Protein AF-A0A968HM38-F1 (afdb_monomer)

Structure (mmCIF, N/CA/C/O backbone):
data_AF-A0A968HM38-F1
#
_entry.id   AF-A0A968HM38-F1
#
loop_
_atom_site.group_PDB
_atom_site.id
_atom_site.type_symbol
_atom_site.label_atom_id
_atom_site.label_alt_id
_atom_site.label_comp_id
_atom_site.label_asym_id
_atom_site.label_entity_id
_atom_site.label_seq_id
_atom_site.pdbx_PDB_ins_code
_atom_site.Cartn_x
_atom_site.Cartn_y
_atom_site.Cartn_z
_atom_site.occupancy
_atom_site.B_iso_or_equiv
_atom_site.auth_seq_id
_atom_site.auth_comp_id
_atom_site.auth_asym_id
_atom_site.auth_atom_id
_atom_site.pdbx_PDB_model_num
ATOM 1 N N . MET A 1 1 ? 13.708 11.866 -18.820 1.00 75.69 1 MET A N 1
ATOM 2 C CA . MET A 1 1 ? 13.763 10.386 -18.813 1.00 75.69 1 MET A CA 1
ATOM 3 C C . MET A 1 1 ? 12.384 9.759 -18.642 1.00 75.69 1 MET A C 1
ATOM 5 O O . MET A 1 1 ? 12.005 9.011 -19.524 1.00 75.69 1 MET A O 1
ATOM 9 N N . CYS A 1 2 ? 11.609 10.105 -17.608 1.00 79.81 2 CYS A N 1
ATOM 10 C CA . CYS A 1 2 ? 10.264 9.548 -17.381 1.00 79.81 2 CYS A CA 1
ATOM 11 C C . CYS A 1 2 ? 9.323 9.668 -18.595 1.00 79.81 2 CYS A C 1
ATOM 13 O O . CYS A 1 2 ? 8.889 8.650 -19.118 1.00 79.81 2 CYS A O 1
ATOM 15 N N . ASN A 1 3 ? 9.112 10.881 -19.127 1.00 83.81 3 ASN A N 1
ATOM 16 C CA . ASN A 1 3 ? 8.257 11.077 -20.309 1.00 83.81 3 ASN A CA 1
ATOM 17 C C . ASN A 1 3 ? 8.709 10.226 -21.503 1.00 83.81 3 ASN A C 1
ATOM 19 O O . ASN A 1 3 ? 7.888 9.622 -22.173 1.00 83.81 3 ASN A O 1
ATOM 23 N N . PHE A 1 4 ? 10.021 10.125 -21.734 1.00 87.19 4 PHE A N 1
ATOM 24 C CA . PHE A 1 4 ? 10.566 9.281 -22.796 1.00 87.19 4 PHE A CA 1
ATOM 25 C C . PHE A 1 4 ? 10.251 7.792 -22.580 1.00 87.19 4 PHE A C 1
ATOM 27 O O . PHE A 1 4 ? 9.886 7.122 -23.535 1.00 87.19 4 PHE A O 1
ATOM 34 N N . ALA A 1 5 ? 10.350 7.283 -21.346 1.00 85.75 5 ALA A N 1
ATOM 35 C CA . ALA A 1 5 ? 9.995 5.897 -21.029 1.00 85.75 5 ALA A CA 1
ATOM 36 C C . ALA A 1 5 ? 8.504 5.615 -21.267 1.00 85.75 5 ALA A C 1
ATOM 38 O O . ALA A 1 5 ? 8.158 4.571 -21.809 1.00 85.75 5 ALA A O 1
ATOM 39 N N . ILE A 1 6 ? 7.641 6.565 -20.895 1.00 86.56 6 ILE A N 1
ATOM 40 C CA . ILE A 1 6 ? 6.192 6.477 -21.116 1.00 86.56 6 ILE A CA 1
ATOM 41 C C . ILE A 1 6 ? 5.894 6.442 -22.621 1.00 86.56 6 ILE A C 1
ATOM 43 O O . ILE A 1 6 ? 5.266 5.499 -23.086 1.00 86.56 6 ILE A O 1
ATOM 47 N N . TYR A 1 7 ? 6.443 7.385 -23.397 1.00 85.31 7 TYR A N 1
ATOM 48 C CA . TYR A 1 7 ? 6.266 7.419 -24.856 1.00 85.31 7 TYR A CA 1
ATOM 49 C C . TYR A 1 7 ? 6.863 6.204 -25.572 1.00 85.31 7 TYR A C 1
ATOM 51 O O . TYR A 1 7 ? 6.370 5.766 -26.612 1.00 85.31 7 TYR A O 1
ATOM 59 N N . TYR A 1 8 ? 7.951 5.649 -25.041 1.00 87.38 8 TYR A N 1
ATOM 60 C CA . TYR A 1 8 ? 8.487 4.397 -25.549 1.00 87.38 8 TYR A CA 1
ATOM 61 C C . TYR A 1 8 ? 7.482 3.255 -25.361 1.00 87.38 8 TYR A C 1
ATOM 63 O O . TYR A 1 8 ? 7.257 2.507 -26.310 1.00 87.38 8 TYR A O 1
ATOM 71 N N . GLY A 1 9 ? 6.828 3.165 -24.198 1.00 85.25 9 GLY A N 1
ATOM 72 C CA . GLY A 1 9 ? 5.772 2.185 -23.926 1.00 85.25 9 GLY A CA 1
ATOM 73 C C . GLY A 1 9 ? 4.659 2.188 -24.980 1.00 85.25 9 GLY A C 1
ATOM 74 O O . GLY A 1 9 ? 4.300 1.121 -25.475 1.00 85.25 9 GLY A O 1
ATOM 75 N N . ASP A 1 10 ? 4.214 3.373 -25.417 1.00 81.81 10 ASP A N 1
ATOM 76 C CA . ASP A 1 10 ? 3.184 3.538 -26.460 1.00 81.81 10 ASP A CA 1
ATOM 77 C C . ASP A 1 10 ? 3.571 2.903 -27.810 1.00 81.81 10 ASP A C 1
ATOM 79 O O . ASP A 1 10 ? 2.719 2.458 -28.578 1.00 81.81 10 ASP A O 1
ATOM 83 N N . THR A 1 11 ? 4.868 2.878 -28.130 1.00 87.69 11 THR A N 1
ATOM 84 C CA . THR A 1 11 ? 5.379 2.436 -29.441 1.00 87.69 11 THR A CA 1
ATOM 85 C C . THR A 1 11 ? 6.069 1.073 -29.395 1.00 87.69 11 THR A C 1
ATOM 87 O O . THR A 1 11 ? 6.305 0.466 -30.442 1.00 87.69 11 THR A O 1
ATOM 90 N N . LYS A 1 12 ? 6.351 0.559 -28.192 1.00 89.25 12 LYS A N 1
ATOM 91 C CA . LYS A 1 12 ? 7.125 -0.661 -27.928 1.00 89.25 12 LYS A CA 1
ATOM 92 C C . LYS A 1 12 ? 6.595 -1.883 -28.672 1.00 89.25 12 LYS A C 1
ATOM 94 O O . LYS A 1 12 ? 7.383 -2.605 -29.276 1.00 89.25 12 LYS A O 1
ATOM 99 N N . ALA A 1 13 ? 5.279 -2.094 -28.677 1.00 84.88 13 ALA A N 1
ATOM 100 C CA . ALA A 1 13 ? 4.655 -3.247 -29.332 1.00 84.88 13 ALA A CA 1
ATOM 101 C C . ALA A 1 13 ? 4.857 -3.272 -30.862 1.00 84.88 13 ALA A C 1
ATOM 103 O O . ALA A 1 13 ? 4.781 -4.334 -31.475 1.00 84.88 13 ALA A O 1
ATOM 104 N N . GLY A 1 14 ? 5.124 -2.114 -31.479 1.00 85.50 14 GLY A N 1
ATOM 105 C CA . GLY A 1 14 ? 5.389 -1.981 -32.914 1.00 85.50 14 GLY A CA 1
ATOM 106 C C . GLY A 1 14 ? 6.870 -2.051 -33.297 1.00 85.50 14 GLY A C 1
ATOM 107 O O . GLY A 1 14 ? 7.193 -1.920 -34.478 1.00 85.50 14 GLY A O 1
ATOM 108 N N . MET A 1 15 ? 7.780 -2.221 -32.333 1.00 89.25 15 MET A N 1
ATOM 109 C CA . MET A 1 15 ? 9.218 -2.239 -32.600 1.00 89.25 15 MET A CA 1
ATOM 110 C C . MET A 1 15 ? 9.653 -3.533 -33.296 1.00 89.25 15 MET A C 1
ATOM 112 O O . MET A 1 15 ? 9.131 -4.621 -33.056 1.00 89.25 15 MET A O 1
ATOM 116 N N . VAL A 1 16 ? 10.661 -3.423 -34.165 1.00 90.88 16 VAL A N 1
ATOM 117 C CA . VAL A 1 16 ? 11.288 -4.594 -34.794 1.00 90.88 16 VAL A CA 1
ATOM 118 C C . VAL A 1 16 ? 11.981 -5.459 -33.741 1.00 90.88 16 VAL A C 1
ATOM 120 O O . VAL A 1 16 ? 12.597 -4.936 -32.820 1.00 90.88 16 VAL A O 1
ATOM 123 N N . GLN A 1 17 ? 11.968 -6.784 -33.901 1.00 84.38 17 GLN A N 1
ATOM 124 C CA . GLN A 1 17 ? 12.528 -7.714 -32.903 1.00 84.38 17 GLN A CA 1
ATOM 125 C C . GLN A 1 17 ? 13.995 -7.425 -32.535 1.00 84.38 17 GLN A C 1
ATOM 127 O O . GLN A 1 17 ? 14.395 -7.557 -31.379 1.00 84.38 17 GLN A O 1
ATOM 132 N N . SER A 1 18 ? 14.799 -6.948 -33.492 1.00 89.50 18 SER A N 1
ATOM 133 C CA . SER A 1 18 ? 16.194 -6.563 -33.250 1.00 89.50 18 SER A CA 1
ATOM 134 C C . SER A 1 18 ? 16.346 -5.396 -32.268 1.00 89.50 18 SER A C 1
ATOM 136 O O . SER A 1 18 ? 17.393 -5.281 -31.641 1.00 89.50 18 SER A O 1
ATOM 138 N N . TRP A 1 19 ? 15.321 -4.553 -32.097 1.00 90.88 19 TRP A N 1
ATOM 139 C CA . TRP A 1 19 ? 15.314 -3.456 -31.125 1.00 90.88 19 TRP A CA 1
ATOM 140 C C . TRP A 1 19 ? 15.446 -3.950 -29.683 1.00 90.88 19 TRP A C 1
ATOM 142 O O . TRP A 1 19 ? 16.079 -3.296 -28.857 1.00 90.88 19 TRP A O 1
ATOM 152 N N . HIS A 1 20 ? 14.879 -5.116 -29.368 1.00 89.12 20 HIS A N 1
ATOM 153 C CA . HIS A 1 20 ? 14.927 -5.679 -28.018 1.00 89.12 20 HIS A CA 1
ATOM 154 C C . HIS A 1 20 ? 16.277 -6.334 -27.693 1.00 89.12 20 HIS A C 1
ATOM 156 O O . HIS A 1 20 ? 16.531 -6.699 -26.546 1.00 89.12 20 HIS A O 1
ATOM 162 N N . SER A 1 21 ? 17.175 -6.448 -28.677 1.00 87.75 21 SER A N 1
ATOM 163 C CA . SER A 1 21 ? 18.550 -6.880 -28.443 1.00 87.75 21 SER A CA 1
ATOM 164 C C . SER A 1 21 ? 19.382 -5.741 -27.866 1.00 87.75 21 SER A C 1
ATOM 166 O O . SER A 1 21 ? 19.490 -4.677 -28.466 1.00 87.75 21 SER A O 1
ATOM 168 N N . ILE A 1 22 ? 20.036 -5.988 -26.730 1.00 88.00 22 ILE A N 1
ATOM 169 C CA . ILE A 1 22 ? 20.999 -5.045 -26.152 1.00 88.00 22 ILE A CA 1
ATOM 170 C C . ILE A 1 22 ? 22.268 -5.055 -27.021 1.00 88.00 22 ILE A C 1
ATOM 172 O O . ILE A 1 22 ? 22.905 -6.106 -27.127 1.00 88.00 22 ILE A O 1
ATOM 176 N N . PRO A 1 23 ? 22.659 -3.924 -27.641 1.00 85.44 23 PRO A N 1
ATOM 177 C CA . PRO A 1 23 ? 23.881 -3.865 -28.437 1.00 85.44 23 PRO A CA 1
ATOM 178 C C . PRO A 1 23 ? 25.130 -4.101 -27.582 1.00 85.44 23 PRO A C 1
ATOM 180 O O . PRO A 1 23 ? 25.182 -3.659 -26.434 1.00 85.44 23 PRO A O 1
ATOM 183 N N . GLU A 1 24 ? 26.171 -4.705 -28.160 1.00 85.44 24 GLU A N 1
ATOM 184 C CA . GLU A 1 24 ? 27.411 -5.045 -27.439 1.00 85.44 24 GLU A CA 1
ATOM 185 C C . GLU A 1 24 ? 28.068 -3.823 -26.775 1.00 85.44 24 GLU A C 1
ATOM 187 O O . GLU A 1 24 ? 28.488 -3.877 -25.622 1.00 85.44 24 GLU A O 1
ATOM 192 N N . TRP A 1 25 ? 28.065 -2.668 -27.446 1.00 86.69 25 TRP A N 1
ATOM 193 C CA . TRP A 1 25 ? 28.587 -1.427 -26.863 1.00 86.69 25 TRP A CA 1
ATOM 194 C C . TRP A 1 25 ? 27.789 -0.965 -25.631 1.00 86.69 25 TRP A C 1
ATOM 196 O O . TRP A 1 25 ? 28.353 -0.387 -24.707 1.00 86.69 25 TRP A O 1
ATOM 206 N N . ASN A 1 26 ? 26.479 -1.231 -25.585 1.00 88.06 26 ASN A N 1
ATOM 207 C CA . ASN A 1 26 ? 25.636 -0.880 -24.443 1.00 88.06 26 ASN A CA 1
ATOM 208 C C . ASN A 1 26 ? 25.763 -1.922 -23.320 1.00 88.06 26 ASN A C 1
ATOM 210 O O . ASN A 1 26 ? 25.629 -1.567 -22.148 1.00 88.06 26 ASN A O 1
ATOM 214 N N . ARG A 1 27 ? 26.099 -3.177 -23.655 1.00 88.12 27 ARG A N 1
ATOM 215 C CA . ARG A 1 27 ? 26.417 -4.239 -22.686 1.00 88.12 27 ARG A CA 1
ATOM 216 C C . ARG A 1 27 ? 27.595 -3.861 -21.786 1.00 88.12 27 ARG A C 1
ATOM 218 O O . ARG A 1 27 ? 27.600 -4.205 -20.611 1.00 88.12 27 ARG A O 1
ATOM 225 N N . GLN A 1 28 ? 28.546 -3.093 -22.314 1.00 88.19 28 GLN A N 1
ATOM 226 C CA . GLN A 1 28 ? 29.707 -2.594 -21.569 1.00 88.19 28 GLN A CA 1
ATOM 227 C C . GLN A 1 28 ? 29.390 -1.398 -20.654 1.00 88.19 28 GLN A C 1
ATOM 229 O O . GLN A 1 28 ? 30.250 -0.966 -19.888 1.00 88.19 28 GLN A O 1
ATOM 234 N N . SER A 1 29 ? 28.175 -0.841 -20.711 1.00 89.75 29 SER A N 1
ATOM 235 C CA . SER A 1 29 ? 27.802 0.291 -19.858 1.00 89.75 29 SER A CA 1
ATOM 236 C C . SER A 1 29 ? 27.528 -0.140 -18.406 1.00 89.7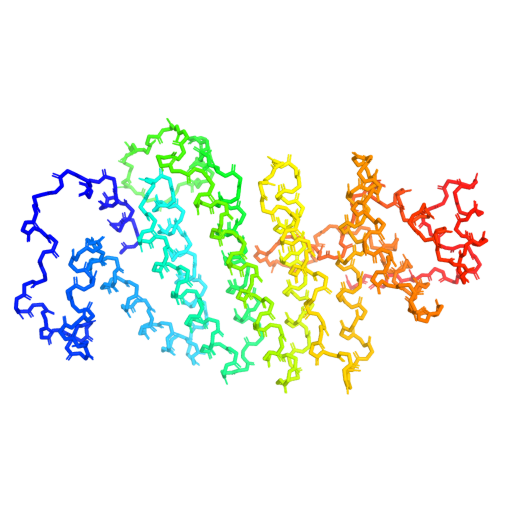5 29 SER A C 1
ATOM 238 O O . SER A 1 29 ? 27.162 -1.295 -18.169 1.00 89.75 29 SER A O 1
ATOM 240 N N 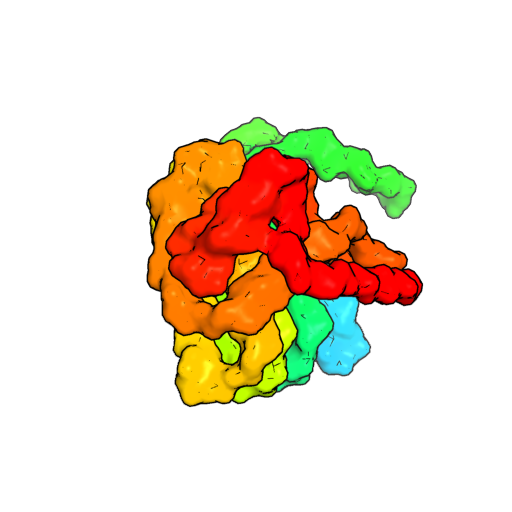. PRO A 1 30 ? 27.631 0.777 -17.420 1.00 88.00 30 PRO A N 1
ATOM 241 C CA . PRO A 1 30 ? 27.400 0.466 -16.002 1.00 88.00 30 PRO A CA 1
ATOM 242 C C . PRO A 1 30 ? 26.033 -0.173 -15.704 1.00 88.00 30 PRO A C 1
ATOM 244 O O . PRO A 1 30 ? 25.885 -0.909 -14.727 1.00 88.00 30 PRO A O 1
ATOM 247 N N . ASP A 1 31 ? 25.045 0.080 -16.566 1.00 88.44 31 ASP A N 1
ATOM 248 C CA . ASP A 1 31 ? 23.680 -0.433 -16.440 1.00 88.44 31 ASP A CA 1
ATOM 249 C C . ASP A 1 31 ? 23.577 -1.952 -16.693 1.00 88.44 31 ASP A C 1
ATOM 251 O O . ASP A 1 31 ? 22.642 -2.591 -16.200 1.00 88.44 31 ASP A O 1
ATOM 255 N N . PHE A 1 32 ? 24.529 -2.528 -17.443 1.00 91.44 32 PHE A N 1
ATOM 256 C CA . PHE A 1 32 ? 24.483 -3.913 -17.936 1.00 91.44 32 PHE A CA 1
ATOM 257 C C . PHE A 1 32 ? 25.754 -4.722 -17.669 1.00 91.44 32 PHE A C 1
ATOM 259 O O . PHE A 1 32 ? 25.665 -5.939 -17.570 1.00 91.44 32 PHE A O 1
ATOM 266 N N . VAL A 1 33 ? 26.915 -4.082 -17.499 1.00 89.19 33 VAL A N 1
ATOM 267 C CA . VAL A 1 33 ? 28.223 -4.764 -17.402 1.00 89.19 33 VAL A CA 1
ATOM 268 C C . VAL A 1 33 ? 28.317 -5.764 -16.244 1.00 89.19 33 VAL A C 1
ATOM 270 O O . VAL A 1 33 ? 29.117 -6.691 -16.277 1.00 89.19 33 VAL A O 1
ATOM 273 N N . SER A 1 34 ? 27.492 -5.582 -15.211 1.00 89.44 34 SER A N 1
ATOM 274 C CA . SER A 1 34 ? 27.432 -6.460 -14.035 1.00 89.44 34 SER A CA 1
ATOM 275 C C . SER A 1 34 ? 26.382 -7.571 -14.136 1.00 89.44 34 SER A C 1
ATOM 277 O O . SER A 1 34 ? 26.269 -8.380 -13.217 1.00 89.44 34 SER A O 1
ATOM 279 N N . LEU A 1 35 ? 25.593 -7.607 -15.212 1.00 91.06 35 LEU A N 1
ATOM 280 C CA . LEU A 1 35 ? 24.561 -8.618 -15.410 1.00 91.06 35 LEU A CA 1
ATOM 281 C C . LEU A 1 35 ? 25.151 -9.901 -15.992 1.00 91.06 35 LEU A C 1
ATOM 283 O O . LEU A 1 35 ? 26.021 -9.863 -16.860 1.00 91.06 35 LEU A O 1
ATOM 287 N N . SER A 1 36 ? 24.633 -11.039 -15.530 1.00 93.00 36 SER A N 1
ATOM 288 C CA . SER A 1 36 ? 24.905 -12.330 -16.156 1.00 93.00 36 SER A CA 1
ATOM 289 C C . SER A 1 36 ? 24.265 -12.408 -17.542 1.00 93.00 36 SER A C 1
ATOM 291 O O . SER A 1 36 ? 23.273 -11.734 -17.828 1.00 93.00 36 SER A O 1
ATOM 293 N N . ASP A 1 37 ? 24.791 -13.292 -18.385 1.00 90.50 37 ASP A N 1
ATOM 294 C CA . ASP A 1 37 ? 24.240 -13.560 -19.716 1.00 90.50 37 ASP A CA 1
ATOM 295 C C . ASP A 1 37 ? 22.771 -14.003 -19.654 1.00 90.50 37 ASP A C 1
ATOM 297 O O . ASP A 1 37 ? 21.966 -13.581 -20.478 1.00 90.50 37 ASP A O 1
ATOM 301 N N . GLU A 1 38 ? 22.405 -14.775 -18.627 1.00 92.88 38 GLU A N 1
ATOM 302 C CA . GLU A 1 38 ? 21.020 -15.163 -18.341 1.00 92.88 38 GLU A CA 1
ATOM 303 C C . GLU A 1 38 ? 20.130 -13.943 -18.065 1.00 92.88 38 GLU A C 1
ATOM 305 O O . GLU A 1 38 ? 19.065 -13.813 -18.656 1.00 92.88 38 GLU A O 1
ATOM 310 N N . ALA A 1 39 ? 20.582 -12.995 -17.235 1.00 90.81 39 ALA A N 1
ATOM 311 C CA . ALA A 1 39 ? 19.821 -11.778 -16.954 1.00 90.81 39 ALA A CA 1
ATOM 312 C C . ALA A 1 39 ? 19.674 -10.881 -18.197 1.00 90.81 39 ALA A C 1
ATOM 314 O O . ALA A 1 39 ? 18.648 -10.226 -18.373 1.00 90.81 39 ALA A O 1
ATOM 315 N N . ILE A 1 40 ? 20.688 -10.853 -19.067 1.00 92.31 40 ILE A N 1
ATOM 316 C CA . ILE A 1 40 ? 20.637 -10.147 -20.352 1.00 92.31 40 ILE A CA 1
ATOM 317 C C . ILE A 1 40 ? 19.610 -10.790 -21.289 1.00 92.31 40 ILE A C 1
ATOM 319 O O . ILE A 1 40 ? 18.822 -10.070 -21.906 1.00 92.31 40 ILE A O 1
ATOM 323 N N . GLU A 1 41 ? 19.594 -12.119 -21.382 1.00 90.81 41 GLU A N 1
ATOM 324 C CA . GLU A 1 41 ? 18.625 -12.833 -22.212 1.00 90.81 41 GLU A CA 1
ATOM 325 C C . GLU A 1 41 ? 17.199 -12.679 -21.670 1.00 90.81 41 GLU A C 1
ATOM 327 O O . GLU A 1 41 ? 16.275 -12.444 -22.442 1.00 90.81 41 GLU A O 1
ATOM 332 N N . ASP A 1 42 ? 17.022 -12.664 -20.349 1.00 91.88 42 ASP A N 1
ATOM 333 C CA . ASP A 1 42 ? 15.742 -12.365 -19.703 1.00 91.88 42 ASP A CA 1
ATOM 334 C C . ASP A 1 42 ? 15.219 -10.964 -20.062 1.00 91.88 42 ASP A C 1
ATOM 336 O O . ASP A 1 42 ? 14.038 -10.799 -20.380 1.00 91.88 42 ASP A O 1
ATOM 340 N N . LEU A 1 43 ? 16.085 -9.942 -20.044 1.00 92.88 43 LEU A N 1
ATOM 341 C CA . LEU A 1 43 ? 15.717 -8.579 -20.449 1.00 92.88 43 LEU A CA 1
ATOM 342 C C . LEU A 1 43 ? 15.355 -8.501 -21.935 1.00 92.88 43 LEU A C 1
ATOM 344 O O . LEU A 1 43 ? 14.424 -7.779 -22.301 1.00 92.88 43 LEU A O 1
ATOM 348 N N . ARG A 1 44 ? 16.074 -9.242 -22.785 1.00 90.81 44 ARG A N 1
ATOM 349 C CA . ARG A 1 44 ? 15.783 -9.340 -24.220 1.00 90.81 44 ARG A CA 1
ATOM 350 C C . ARG A 1 44 ? 14.441 -10.023 -24.458 1.00 90.81 44 ARG A C 1
ATOM 352 O O . ARG A 1 44 ? 13.597 -9.452 -25.141 1.00 90.81 44 ARG A O 1
ATOM 359 N N . GLY A 1 45 ? 14.229 -11.201 -23.874 1.00 89.19 45 GLY A N 1
ATOM 360 C CA . GLY A 1 45 ? 13.017 -12.001 -24.048 1.00 89.19 45 GLY A CA 1
ATOM 361 C C . GLY A 1 45 ? 11.760 -11.293 -23.546 1.00 89.19 45 GLY A C 1
ATOM 362 O O . GLY A 1 45 ? 10.696 -11.424 -24.142 1.00 89.19 45 GLY A O 1
ATOM 363 N N . ARG A 1 46 ? 11.887 -10.476 -22.493 1.00 91.69 46 ARG A N 1
ATOM 364 C CA . ARG A 1 46 ? 10.800 -9.626 -21.979 1.00 91.69 46 ARG A CA 1
ATOM 365 C C . ARG A 1 46 ? 10.671 -8.288 -22.713 1.00 91.69 46 ARG A C 1
ATOM 367 O O . ARG A 1 46 ? 9.716 -7.554 -22.479 1.00 91.69 46 ARG A O 1
ATOM 374 N N . GLY A 1 47 ? 11.635 -7.934 -23.561 1.00 92.69 47 GLY A N 1
ATOM 375 C CA . GLY A 1 47 ? 11.672 -6.661 -24.276 1.00 92.69 47 GLY A CA 1
ATOM 376 C C . GLY A 1 47 ? 11.850 -5.434 -23.377 1.00 92.69 47 GLY A C 1
ATOM 377 O O . GLY A 1 47 ? 11.481 -4.339 -23.792 1.00 92.69 47 GLY A O 1
ATOM 378 N N . THR A 1 48 ? 12.397 -5.589 -22.168 1.00 94.38 48 THR A N 1
ATOM 379 C CA . THR A 1 48 ? 12.419 -4.554 -21.114 1.00 94.38 48 THR A CA 1
ATOM 380 C C . THR A 1 48 ? 13.786 -3.905 -20.880 1.00 94.38 48 THR A C 1
ATOM 382 O O . THR A 1 48 ? 14.031 -3.287 -19.839 1.00 94.38 48 THR A O 1
ATOM 385 N N . TRP A 1 49 ? 14.728 -4.050 -21.818 1.00 93.75 49 TRP A N 1
ATOM 386 C CA . TRP A 1 49 ? 16.093 -3.555 -21.616 1.00 93.75 49 TRP A CA 1
ATOM 387 C C . TRP A 1 49 ? 16.165 -2.033 -21.418 1.00 93.75 49 TRP A C 1
ATOM 389 O O . TRP A 1 49 ? 17.022 -1.550 -20.674 1.00 93.75 49 TRP A O 1
ATOM 399 N N . LEU A 1 50 ? 15.284 -1.268 -22.069 1.00 93.75 50 LEU A N 1
ATOM 400 C CA . LEU A 1 50 ? 15.297 0.190 -21.996 1.00 93.75 50 LEU A CA 1
ATOM 401 C C . LEU A 1 50 ? 14.719 0.679 -20.664 1.00 93.75 50 LEU A C 1
ATOM 403 O O . LEU A 1 50 ? 15.322 1.527 -20.008 1.00 93.75 50 LEU A O 1
ATOM 407 N N . GLU A 1 51 ? 13.604 0.100 -20.225 1.00 95.19 51 GLU A N 1
ATOM 408 C CA . GLU A 1 51 ? 13.003 0.345 -18.915 1.00 95.19 51 GLU A CA 1
ATOM 409 C C . GLU A 1 51 ? 13.979 -0.033 -17.802 1.00 95.19 51 GLU A C 1
ATOM 411 O O . GLU A 1 51 ? 14.177 0.749 -16.873 1.00 95.19 51 GLU A O 1
ATOM 416 N N . TRP A 1 52 ? 14.668 -1.173 -17.938 1.00 95.44 52 TRP A N 1
ATOM 417 C CA . TRP A 1 52 ? 15.757 -1.558 -17.042 1.00 95.44 52 TRP A CA 1
ATOM 418 C C . TRP A 1 52 ? 16.838 -0.483 -16.976 1.00 95.44 52 TRP A C 1
ATOM 420 O O . TRP A 1 52 ? 17.195 -0.055 -15.881 1.00 95.44 52 TRP A O 1
ATOM 430 N N . LYS A 1 53 ? 17.341 -0.015 -18.127 1.00 94.44 53 LYS A N 1
ATOM 431 C CA . LYS A 1 53 ? 18.388 1.016 -18.182 1.00 94.44 53 LYS A CA 1
ATOM 432 C C . LYS A 1 53 ? 17.960 2.278 -17.433 1.00 94.44 53 LYS A C 1
ATOM 434 O O . LYS A 1 53 ? 18.708 2.792 -16.606 1.00 94.44 53 LYS A O 1
ATOM 439 N N . ILE A 1 54 ? 16.743 2.754 -17.689 1.00 95.31 54 ILE A N 1
ATOM 440 C CA . ILE A 1 54 ? 16.203 3.970 -17.070 1.00 95.31 54 ILE A CA 1
ATOM 441 C C . ILE A 1 54 ? 16.048 3.786 -15.556 1.00 95.31 54 ILE A C 1
ATOM 443 O O . ILE A 1 54 ? 16.529 4.612 -14.779 1.00 95.31 54 ILE A O 1
ATOM 447 N N . LEU A 1 55 ? 15.429 2.686 -15.122 1.00 96.62 55 LEU A N 1
ATOM 448 C CA . LEU A 1 55 ? 15.211 2.403 -13.703 1.00 96.62 55 LEU A CA 1
ATOM 449 C C . LEU A 1 55 ? 16.524 2.128 -12.952 1.00 96.62 55 LEU A C 1
ATOM 451 O O . LEU A 1 55 ? 16.651 2.481 -11.777 1.00 96.62 55 LEU A O 1
ATOM 455 N N . ARG A 1 56 ? 17.534 1.569 -13.627 1.00 95.44 56 ARG A N 1
ATOM 456 C CA . ARG A 1 56 ? 18.877 1.365 -13.074 1.00 95.44 56 ARG A CA 1
ATOM 457 C C . ARG A 1 56 ? 19.596 2.690 -12.829 1.00 95.44 56 ARG A C 1
ATOM 459 O O . ARG A 1 56 ? 20.170 2.868 -11.756 1.00 95.44 56 ARG A O 1
ATOM 466 N N . GLN A 1 57 ? 19.488 3.644 -13.750 1.00 94.88 57 GLN A N 1
ATOM 467 C CA . GLN A 1 57 ? 20.003 5.001 -13.540 1.00 94.88 57 GLN A CA 1
ATOM 468 C C . GLN A 1 57 ? 19.262 5.714 -12.406 1.00 94.88 57 GLN A C 1
ATOM 470 O O . GLN A 1 57 ? 19.891 6.343 -11.556 1.00 94.88 57 GLN A O 1
ATOM 475 N N . TYR A 1 58 ? 17.938 5.552 -12.326 1.00 96.44 58 TYR A N 1
ATOM 476 C CA . TYR A 1 58 ? 17.161 6.025 -11.180 1.00 96.44 58 TYR A CA 1
ATOM 477 C C . TYR A 1 58 ? 17.633 5.402 -9.872 1.00 96.44 58 TYR A C 1
ATOM 479 O O . TYR A 1 58 ? 17.789 6.120 -8.896 1.00 96.44 58 TYR A O 1
ATOM 487 N N . GLN A 1 59 ? 17.935 4.105 -9.839 1.00 96.25 59 GLN A N 1
ATOM 488 C CA . GLN A 1 59 ? 18.469 3.458 -8.644 1.00 96.25 59 GLN A CA 1
ATOM 489 C C . GLN A 1 59 ? 19.821 4.034 -8.209 1.00 96.25 59 GLN A C 1
ATOM 491 O O . GLN A 1 59 ? 20.034 4.211 -7.010 1.00 96.25 59 GLN A O 1
ATOM 496 N N . MET A 1 60 ? 20.726 4.330 -9.145 1.00 93.81 60 MET A N 1
ATOM 497 C CA . MET A 1 60 ? 22.013 4.951 -8.812 1.00 93.81 60 MET A CA 1
ATOM 498 C C . MET A 1 60 ? 21.808 6.331 -8.178 1.00 93.81 60 MET A C 1
ATOM 500 O O . MET A 1 60 ? 22.299 6.584 -7.079 1.00 93.81 60 MET A O 1
ATOM 504 N N . LEU A 1 61 ? 20.994 7.176 -8.818 1.00 95.31 61 LEU A N 1
ATOM 505 C CA . LEU A 1 61 ? 20.643 8.502 -8.302 1.00 95.31 61 LEU A CA 1
ATOM 506 C C . LEU A 1 61 ? 19.884 8.430 -6.973 1.00 95.31 61 LEU A C 1
ATOM 508 O O . LEU A 1 61 ? 20.062 9.290 -6.118 1.00 95.31 61 LEU A O 1
ATOM 512 N N . TYR A 1 62 ? 19.060 7.400 -6.777 1.00 96.56 62 TYR A N 1
ATOM 513 C CA . TYR A 1 62 ? 18.349 7.161 -5.525 1.00 96.56 62 TYR A CA 1
ATOM 514 C C . TYR A 1 62 ? 19.329 6.893 -4.382 1.00 96.56 62 TYR A C 1
ATOM 516 O O . TYR A 1 62 ? 19.183 7.457 -3.302 1.00 96.56 62 TYR A O 1
ATOM 524 N N . GLY A 1 63 ? 20.338 6.049 -4.621 1.00 94.69 63 GLY A N 1
ATOM 525 C CA . GLY A 1 63 ? 21.374 5.745 -3.634 1.00 94.69 63 GLY A CA 1
ATOM 526 C C . GLY A 1 63 ? 22.129 6.996 -3.185 1.00 94.69 63 GLY A C 1
ATOM 527 O O . GLY A 1 63 ? 22.255 7.232 -1.988 1.00 94.69 63 GLY A O 1
ATOM 528 N N . GLU A 1 64 ? 22.559 7.832 -4.132 1.00 93.56 64 GLU A N 1
ATOM 529 C CA . GLU A 1 64 ? 23.228 9.107 -3.829 1.00 93.56 64 GLU A CA 1
ATOM 530 C C . GLU A 1 64 ? 22.283 10.124 -3.164 1.00 93.56 64 GLU A C 1
ATOM 532 O O . GLU A 1 64 ? 22.661 10.841 -2.231 1.00 93.56 64 GLU A O 1
ATOM 537 N N . GLY A 1 65 ? 21.032 10.176 -3.628 1.00 93.12 65 GLY A N 1
ATOM 538 C CA . GLY A 1 65 ? 19.993 11.058 -3.109 1.00 93.12 65 GLY A CA 1
ATOM 539 C C . GLY A 1 65 ? 19.620 10.746 -1.662 1.00 93.12 65 GLY A C 1
ATOM 540 O O . GLY A 1 65 ? 19.376 11.671 -0.891 1.00 93.12 65 GLY A O 1
ATOM 541 N N . LEU A 1 66 ? 19.638 9.474 -1.258 1.00 92.31 66 LEU A N 1
ATOM 542 C CA . LEU A 1 66 ? 19.269 9.065 0.099 1.00 92.31 66 LEU A CA 1
ATOM 543 C C . LEU A 1 66 ? 20.181 9.694 1.166 1.00 92.31 66 LEU A C 1
ATOM 545 O O . LEU A 1 66 ? 19.717 10.032 2.254 1.00 92.31 66 LEU A O 1
ATOM 549 N N . GLU A 1 67 ? 21.460 9.899 0.847 1.00 87.94 67 GLU A N 1
ATOM 550 C CA . GLU A 1 67 ? 22.428 10.518 1.758 1.00 87.94 67 GLU A CA 1
ATOM 551 C C . GLU A 1 67 ? 22.401 12.049 1.712 1.00 87.94 67 GLU A C 1
ATOM 553 O O . GLU A 1 67 ? 22.565 12.703 2.743 1.00 87.94 67 GLU A O 1
ATOM 558 N N . ARG A 1 68 ? 22.234 12.633 0.518 1.00 86.75 68 ARG A N 1
ATOM 559 C CA . ARG A 1 68 ? 22.534 14.057 0.281 1.00 86.75 68 ARG A CA 1
ATOM 560 C C . ARG A 1 68 ? 21.329 14.913 -0.094 1.00 86.75 68 ARG A C 1
ATOM 562 O O . ARG A 1 68 ? 21.362 16.118 0.134 1.00 86.75 68 ARG A O 1
ATOM 569 N N . MET A 1 69 ? 20.294 14.332 -0.698 1.00 90.38 69 MET A N 1
ATOM 570 C CA . MET A 1 69 ? 19.177 15.072 -1.296 1.00 90.38 69 MET A CA 1
ATOM 571 C C . MET A 1 69 ? 17.909 14.209 -1.365 1.00 90.38 69 MET A C 1
ATOM 573 O O . MET A 1 69 ? 17.537 13.692 -2.419 1.00 90.38 69 MET A O 1
ATOM 577 N N . LYS A 1 70 ? 17.228 14.053 -0.227 1.00 89.56 70 LYS A N 1
ATOM 578 C CA . LYS A 1 70 ? 16.068 13.152 -0.091 1.00 89.56 70 LYS A CA 1
ATOM 579 C C . LYS A 1 70 ? 14.913 13.486 -1.040 1.00 89.56 70 LYS A C 1
ATOM 581 O O . LYS A 1 70 ? 14.232 12.576 -1.499 1.00 89.56 70 LYS A O 1
ATOM 586 N N . ASP A 1 71 ? 14.746 14.751 -1.418 1.00 88.62 71 ASP A N 1
ATOM 587 C CA . ASP A 1 71 ? 13.710 15.171 -2.373 1.00 88.62 71 ASP A CA 1
ATOM 588 C C . ASP A 1 71 ? 13.879 14.514 -3.753 1.00 88.62 71 ASP A C 1
ATOM 590 O O . ASP A 1 71 ? 12.898 14.201 -4.433 1.00 88.62 71 ASP A O 1
ATOM 594 N N . LEU A 1 72 ? 15.121 14.199 -4.141 1.00 93.88 72 LEU A N 1
ATOM 595 C CA . LEU A 1 72 ? 15.405 13.445 -5.359 1.00 93.88 72 LEU A CA 1
ATOM 596 C C . LEU A 1 72 ? 14.815 12.028 -5.295 1.00 93.88 72 LEU A C 1
ATOM 598 O O . LEU A 1 72 ? 14.297 11.532 -6.296 1.00 93.88 72 LEU A O 1
ATOM 602 N N . CYS A 1 73 ? 14.828 11.396 -4.117 1.00 95.62 73 CYS A N 1
ATOM 603 C CA . CYS A 1 73 ? 14.233 10.074 -3.908 1.00 95.62 73 CYS A CA 1
ATOM 604 C C . CYS A 1 73 ? 12.720 10.102 -4.157 1.00 95.62 73 CYS A C 1
ATOM 606 O O . CYS A 1 73 ? 12.173 9.161 -4.735 1.00 95.62 73 CYS A O 1
ATOM 608 N N . TYR A 1 74 ? 12.045 11.194 -3.783 1.00 91.88 74 TYR A N 1
ATOM 609 C CA . TYR A 1 74 ? 10.605 11.349 -4.002 1.00 91.88 74 TYR A CA 1
ATOM 610 C C . TYR A 1 74 ? 10.288 11.496 -5.489 1.00 91.88 74 TYR A C 1
ATOM 612 O O . TYR A 1 74 ? 9.415 10.798 -6.004 1.00 91.88 74 TYR A O 1
ATOM 620 N N . LEU A 1 75 ? 11.045 12.328 -6.212 1.00 93.81 75 LEU A N 1
ATOM 621 C CA . LEU A 1 75 ? 10.885 12.484 -7.661 1.00 93.81 75 LEU A CA 1
ATOM 622 C C . LEU A 1 75 ? 11.159 11.178 -8.416 1.00 93.81 75 LEU A C 1
ATOM 624 O O . LEU A 1 75 ? 10.454 10.855 -9.373 1.00 93.81 75 LEU A O 1
ATOM 628 N N . ILE A 1 76 ? 12.156 10.402 -7.986 1.00 96.56 76 ILE A N 1
ATOM 629 C CA . ILE A 1 76 ? 12.435 9.075 -8.550 1.00 96.56 76 ILE A CA 1
ATOM 630 C C . ILE A 1 76 ? 11.255 8.127 -8.317 1.00 96.56 76 ILE A C 1
ATOM 632 O O . ILE A 1 76 ? 10.835 7.442 -9.251 1.00 96.56 76 ILE A O 1
ATOM 636 N N . ALA A 1 77 ? 10.681 8.115 -7.113 1.00 96.31 77 ALA A N 1
ATOM 637 C CA . ALA A 1 77 ? 9.518 7.292 -6.796 1.00 96.31 77 ALA A CA 1
ATOM 638 C C . ALA A 1 77 ? 8.287 7.680 -7.628 1.00 96.31 77 ALA A C 1
ATOM 640 O O . ALA A 1 77 ? 7.638 6.805 -8.198 1.00 96.31 77 ALA A O 1
ATOM 641 N N . ILE A 1 78 ? 8.014 8.981 -7.777 1.00 95.19 78 ILE A N 1
ATOM 642 C CA . ILE A 1 78 ? 6.930 9.497 -8.629 1.00 95.19 78 ILE A CA 1
ATOM 643 C C . ILE A 1 78 ? 7.135 9.058 -10.082 1.00 95.19 78 ILE A C 1
ATOM 645 O O . ILE A 1 78 ? 6.213 8.552 -10.718 1.00 95.19 78 ILE A O 1
ATOM 649 N N . ASN A 1 79 ? 8.346 9.212 -10.618 1.00 96.38 79 ASN A N 1
ATOM 650 C CA . ASN A 1 79 ? 8.642 8.824 -11.996 1.00 96.38 79 ASN A CA 1
ATOM 651 C C . ASN A 1 79 ? 8.565 7.306 -12.209 1.00 96.38 79 ASN A C 1
ATOM 653 O O . ASN A 1 79 ? 8.090 6.858 -13.249 1.00 96.38 79 ASN A O 1
ATOM 657 N N . THR A 1 80 ? 8.980 6.518 -11.218 1.00 98.00 80 THR A N 1
ATOM 658 C CA . THR A 1 80 ? 8.865 5.053 -11.252 1.00 98.00 80 THR A CA 1
ATOM 659 C C . THR A 1 80 ? 7.402 4.616 -11.219 1.00 98.00 80 THR A C 1
ATOM 661 O O . THR A 1 80 ? 7.017 3.746 -11.996 1.00 98.00 80 THR A O 1
ATOM 664 N N . ARG A 1 81 ? 6.564 5.264 -10.393 1.00 97.44 81 ARG A N 1
ATOM 665 C CA . ARG A 1 81 ? 5.110 5.055 -10.399 1.00 97.44 81 ARG A CA 1
ATOM 666 C C . ARG A 1 81 ? 4.514 5.369 -11.765 1.00 97.44 81 ARG A C 1
ATOM 668 O O . ARG A 1 81 ? 3.843 4.513 -12.320 1.00 97.44 81 ARG A O 1
ATOM 675 N N . ARG A 1 82 ? 4.796 6.547 -12.330 1.00 95.31 82 ARG A N 1
ATOM 676 C CA . ARG A 1 82 ? 4.262 6.959 -13.641 1.00 95.31 82 ARG A CA 1
ATOM 677 C C . ARG A 1 82 ? 4.641 5.984 -14.761 1.00 95.31 82 ARG A C 1
ATOM 679 O O . ARG A 1 82 ? 3.809 5.696 -15.615 1.00 95.31 82 ARG A O 1
ATOM 686 N N . LEU A 1 83 ? 5.870 5.455 -14.741 1.00 94.75 83 LEU A N 1
ATOM 687 C CA . LEU A 1 83 ? 6.305 4.400 -15.663 1.00 94.75 83 LEU A CA 1
ATOM 688 C C . LEU A 1 83 ? 5.496 3.112 -15.451 1.00 94.75 83 LEU A C 1
ATOM 690 O O . LEU A 1 83 ? 5.001 2.550 -16.421 1.00 94.75 83 LEU A O 1
ATOM 694 N N . GLY A 1 84 ? 5.324 2.670 -14.201 1.00 95.69 84 GLY A N 1
ATOM 695 C CA . GLY A 1 84 ? 4.527 1.485 -13.867 1.00 95.69 84 GLY A CA 1
ATOM 696 C C . GLY A 1 84 ? 3.050 1.616 -14.257 1.00 95.69 84 GLY A C 1
ATOM 697 O O . GLY A 1 84 ? 2.494 0.698 -14.847 1.00 95.69 84 GLY A O 1
ATOM 698 N N . GLU A 1 85 ? 2.428 2.767 -13.998 1.00 93.75 85 GLU A N 1
ATOM 699 C CA . GLU A 1 85 ? 1.046 3.065 -14.397 1.00 93.75 85 GLU A CA 1
ATOM 700 C C . GLU A 1 85 ? 0.893 3.071 -15.927 1.00 93.75 85 GLU A C 1
ATOM 702 O O . GLU A 1 85 ? -0.080 2.537 -16.454 1.00 93.75 85 GLU A O 1
ATOM 707 N N . ALA A 1 86 ? 1.864 3.627 -16.662 1.00 91.06 86 ALA A N 1
ATOM 708 C CA . ALA A 1 86 ? 1.870 3.560 -18.123 1.00 91.06 86 ALA A CA 1
ATOM 709 C C . ALA A 1 86 ? 2.002 2.114 -18.622 1.00 91.06 86 ALA A C 1
ATOM 711 O O . ALA A 1 86 ? 1.199 1.677 -19.441 1.00 91.06 86 ALA A O 1
ATOM 712 N N . ALA A 1 87 ? 2.947 1.345 -18.075 1.00 91.94 87 ALA A N 1
ATOM 713 C CA . ALA A 1 87 ? 3.105 -0.069 -18.404 1.00 91.94 87 ALA A CA 1
ATOM 714 C C . ALA A 1 87 ? 1.815 -0.869 -18.148 1.00 91.94 87 ALA A C 1
ATOM 716 O O . ALA A 1 87 ? 1.402 -1.654 -19.001 1.00 91.94 87 ALA A O 1
ATOM 717 N N . ALA A 1 88 ? 1.136 -0.614 -17.024 1.00 91.25 88 ALA A N 1
ATOM 718 C CA . ALA A 1 88 ? -0.148 -1.227 -16.697 1.00 91.25 88 ALA A CA 1
ATOM 719 C C . ALA A 1 88 ? -1.236 -0.887 -17.727 1.00 91.25 88 ALA A C 1
ATOM 721 O O . ALA A 1 88 ? -1.911 -1.794 -18.209 1.00 91.25 88 ALA A O 1
ATOM 722 N N . ARG A 1 89 ? -1.366 0.388 -18.127 1.00 86.75 89 ARG A N 1
ATOM 723 C CA . ARG A 1 89 ? -2.321 0.811 -19.171 1.00 86.75 89 ARG A CA 1
ATOM 724 C C . ARG A 1 89 ? -2.070 0.122 -20.515 1.00 86.75 89 ARG A C 1
ATOM 726 O O . ARG A 1 89 ? -3.020 -0.191 -21.226 1.00 86.75 89 ARG A O 1
ATOM 733 N N . HIS A 1 90 ? -0.813 -0.153 -20.856 1.00 84.12 90 HIS A N 1
ATOM 734 C CA . HIS A 1 90 ? -0.450 -0.844 -22.098 1.00 84.12 90 HIS A CA 1
ATOM 735 C C . HIS A 1 90 ? -0.481 -2.376 -22.003 1.00 84.12 90 HIS A C 1
ATOM 737 O O . HIS A 1 90 ? -0.220 -3.044 -23.003 1.00 84.12 90 HIS A O 1
ATOM 743 N N . GLY A 1 91 ? -0.777 -2.954 -20.835 1.00 85.62 91 GLY A N 1
ATOM 744 C CA . GLY A 1 91 ? -0.706 -4.404 -20.632 1.00 85.62 91 GLY A CA 1
ATOM 745 C C . GLY A 1 91 ? 0.710 -4.973 -20.639 1.00 85.62 91 GLY A C 1
ATOM 746 O O . GLY A 1 91 ? 0.890 -6.185 -20.759 1.00 85.62 91 GLY A O 1
ATOM 747 N N . ASP A 1 92 ? 1.725 -4.119 -20.506 1.00 90.75 92 ASP A N 1
ATOM 748 C CA . ASP A 1 92 ? 3.128 -4.511 -20.438 1.00 90.75 92 ASP A CA 1
ATOM 749 C C . ASP A 1 92 ? 3.473 -4.962 -19.014 1.00 90.75 92 ASP A C 1
ATOM 751 O O . ASP A 1 92 ? 4.121 -4.261 -18.229 1.00 90.75 92 ASP A O 1
ATOM 755 N N . LEU A 1 93 ? 2.991 -6.159 -18.670 1.00 93.06 93 LEU A N 1
ATOM 756 C CA . LEU A 1 93 ? 3.232 -6.770 -17.365 1.00 93.06 93 LEU A CA 1
ATOM 757 C C . LEU A 1 93 ? 4.732 -6.867 -17.035 1.00 93.06 93 LEU A C 1
ATOM 759 O O . LEU A 1 93 ? 5.092 -6.523 -15.911 1.00 93.06 93 LEU A O 1
ATOM 763 N N . PRO A 1 94 ? 5.640 -7.242 -17.963 1.00 95.06 94 PRO A N 1
ATOM 764 C CA . PRO A 1 94 ? 7.069 -7.256 -17.661 1.00 95.06 94 PRO A CA 1
ATOM 765 C C . PRO A 1 94 ? 7.649 -5.895 -17.249 1.00 95.06 94 PRO A C 1
ATOM 767 O O . PRO A 1 94 ? 8.495 -5.847 -16.350 1.00 95.06 94 PRO A O 1
ATOM 770 N N . ALA A 1 95 ? 7.231 -4.790 -17.876 1.00 95.69 95 ALA A N 1
ATOM 771 C CA . ALA A 1 95 ? 7.678 -3.453 -17.479 1.00 95.69 95 ALA A CA 1
ATOM 772 C C . ALA A 1 95 ? 7.066 -3.007 -16.138 1.00 95.69 95 ALA A C 1
ATOM 774 O O . ALA A 1 95 ? 7.768 -2.416 -15.310 1.00 95.69 95 ALA A O 1
ATOM 775 N N . LEU A 1 96 ? 5.799 -3.345 -15.876 1.00 96.69 96 LEU A N 1
ATOM 776 C CA . LEU A 1 96 ? 5.163 -3.126 -14.573 1.00 96.69 96 LEU A CA 1
ATOM 777 C C . LEU A 1 96 ? 5.892 -3.896 -13.457 1.00 96.69 96 LEU A C 1
ATOM 779 O O . LEU A 1 96 ? 6.221 -3.322 -12.416 1.00 96.69 96 LEU A O 1
ATOM 783 N N . ASP A 1 97 ? 6.220 -5.165 -13.697 1.00 97.69 97 ASP A N 1
ATOM 784 C CA . ASP A 1 97 ? 6.946 -6.020 -12.755 1.00 97.69 97 ASP A CA 1
ATOM 785 C C . ASP A 1 97 ? 8.343 -5.446 -12.444 1.00 97.69 97 ASP A C 1
ATOM 787 O O . ASP A 1 97 ? 8.812 -5.510 -11.301 1.00 97.69 97 ASP A O 1
ATOM 791 N N . LEU A 1 98 ? 9.003 -4.809 -13.424 1.00 97.25 98 LEU A N 1
ATOM 792 C CA . LEU A 1 98 ? 10.234 -4.054 -13.174 1.00 97.25 98 LEU A CA 1
ATOM 793 C C . LEU A 1 98 ? 9.995 -2.851 -12.257 1.00 97.25 98 LEU A C 1
ATOM 795 O O . LEU A 1 98 ? 10.742 -2.691 -11.291 1.00 97.25 98 LEU A O 1
ATOM 799 N N . ALA A 1 99 ? 8.972 -2.030 -12.501 1.00 98.31 99 ALA A N 1
ATOM 800 C CA . ALA A 1 99 ? 8.670 -0.884 -11.639 1.00 98.31 99 ALA A CA 1
ATOM 801 C C . ALA A 1 99 ? 8.446 -1.320 -10.176 1.00 98.31 99 ALA A C 1
ATOM 803 O O . ALA A 1 99 ? 9.041 -0.749 -9.259 1.00 98.31 99 ALA A O 1
ATOM 804 N N . ILE A 1 100 ? 7.684 -2.398 -9.959 1.00 98.75 100 ILE A N 1
ATOM 805 C CA . ILE A 1 100 ? 7.455 -3.020 -8.642 1.00 98.75 100 ILE A CA 1
ATOM 806 C C . ILE A 1 100 ? 8.778 -3.488 -8.014 1.00 98.75 100 ILE A C 1
ATOM 808 O O . ILE A 1 100 ? 9.072 -3.195 -6.850 1.00 98.75 100 ILE A O 1
ATOM 812 N N . LYS A 1 101 ? 9.636 -4.167 -8.787 1.00 98.56 101 LYS A N 1
ATOM 813 C CA . LYS A 1 101 ? 10.959 -4.620 -8.324 1.00 98.56 101 LYS A CA 1
ATOM 814 C C . LYS A 1 101 ? 11.859 -3.457 -7.894 1.00 98.56 101 LYS A C 1
ATOM 816 O O . LYS A 1 101 ? 12.581 -3.569 -6.896 1.00 98.56 101 LYS A O 1
ATOM 821 N N . PHE A 1 102 ? 11.816 -2.335 -8.606 1.00 98.56 102 PHE A N 1
ATOM 822 C CA . PHE A 1 102 ? 12.584 -1.144 -8.250 1.00 98.56 102 PHE A CA 1
ATOM 823 C C . PHE A 1 102 ? 12.005 -0.422 -7.028 1.00 98.56 102 PHE A C 1
ATOM 825 O O . PHE A 1 102 ? 12.784 -0.053 -6.152 1.00 98.56 102 PHE A O 1
ATOM 832 N N . PHE A 1 103 ? 10.680 -0.354 -6.863 1.00 98.75 103 PHE A N 1
ATOM 833 C CA . PHE A 1 103 ? 10.061 0.103 -5.610 1.00 98.75 103 PHE A CA 1
ATOM 834 C C . PHE A 1 103 ? 10.539 -0.701 -4.397 1.00 98.75 103 PHE A C 1
ATOM 836 O O . PHE A 1 103 ? 10.969 -0.119 -3.399 1.00 98.75 103 PHE A O 1
ATOM 843 N N . ASN A 1 104 ? 10.554 -2.034 -4.499 1.00 98.69 104 ASN A N 1
ATOM 844 C CA . ASN A 1 104 ? 11.086 -2.904 -3.445 1.00 98.69 104 ASN A CA 1
ATOM 845 C C . ASN A 1 104 ? 12.577 -2.624 -3.166 1.00 98.69 104 ASN A C 1
ATOM 847 O O . ASN A 1 104 ? 13.027 -2.640 -2.018 1.00 98.69 104 ASN A O 1
ATOM 851 N N . THR A 1 105 ? 13.350 -2.312 -4.208 1.00 98.31 105 THR A N 1
ATOM 852 C CA . THR A 1 105 ? 14.773 -1.956 -4.092 1.00 98.31 105 THR A CA 1
ATOM 853 C C . THR A 1 105 ? 14.963 -0.629 -3.348 1.00 98.31 105 THR A C 1
ATOM 855 O O . THR A 1 105 ? 15.774 -0.557 -2.422 1.00 98.31 105 THR A O 1
ATOM 858 N N . TYR A 1 106 ? 14.185 0.400 -3.691 1.00 98.38 106 TYR A N 1
ATOM 859 C CA . TYR A 1 106 ? 14.206 1.705 -3.022 1.00 98.38 106 TYR A CA 1
ATOM 860 C C . TYR A 1 106 ? 13.777 1.590 -1.560 1.00 98.38 106 TYR A C 1
ATOM 862 O O . TYR A 1 106 ? 14.445 2.117 -0.667 1.00 98.38 106 TYR A O 1
ATOM 870 N N . LEU A 1 107 ? 12.708 0.837 -1.296 1.00 97.94 107 LEU A N 1
ATOM 871 C CA . LEU A 1 107 ? 12.189 0.616 0.049 1.00 97.94 107 LEU A CA 1
ATOM 872 C C . LEU A 1 107 ? 13.220 -0.106 0.929 1.00 97.94 107 LEU A C 1
ATOM 874 O O . LEU A 1 107 ? 13.515 0.347 2.033 1.00 97.94 107 LEU A O 1
ATOM 878 N N . ARG A 1 108 ? 13.861 -1.161 0.407 1.00 98.25 108 ARG A N 1
ATOM 879 C CA . ARG A 1 108 ? 14.965 -1.866 1.081 1.00 98.25 108 ARG A CA 1
ATOM 880 C C . ARG A 1 108 ? 16.115 -0.921 1.437 1.00 98.25 108 ARG A C 1
ATOM 882 O O . ARG A 1 108 ? 16.573 -0.942 2.577 1.00 98.25 108 ARG A O 1
ATOM 889 N N . ALA A 1 109 ? 16.584 -0.118 0.481 1.00 97.62 109 ALA A N 1
ATOM 890 C CA . ALA A 1 109 ? 17.683 0.823 0.703 1.00 97.62 109 ALA A CA 1
ATOM 891 C C . ALA A 1 109 ? 17.331 1.844 1.796 1.00 97.62 109 ALA A C 1
ATOM 893 O O . ALA A 1 109 ? 18.108 2.066 2.722 1.00 97.62 109 ALA A O 1
ATOM 894 N N . THR A 1 110 ? 16.115 2.381 1.739 1.00 97.50 110 THR A N 1
ATOM 895 C CA . THR A 1 110 ? 15.612 3.390 2.678 1.00 97.50 110 THR A CA 1
ATOM 896 C C . THR A 1 110 ? 15.463 2.848 4.099 1.00 97.50 110 THR A C 1
ATOM 898 O O . THR A 1 110 ? 15.882 3.491 5.061 1.00 97.50 110 THR A O 1
ATOM 901 N N . ILE A 1 111 ? 14.922 1.634 4.240 1.00 97.38 111 ILE A N 1
ATOM 902 C CA . ILE A 1 111 ? 14.797 0.943 5.531 1.00 97.38 111 ILE A CA 1
ATOM 903 C C . ILE A 1 111 ? 16.177 0.606 6.106 1.00 97.38 111 ILE A C 1
ATOM 905 O O . ILE A 1 111 ? 16.405 0.756 7.305 1.00 97.38 111 ILE A O 1
ATOM 909 N N . ASN A 1 112 ? 17.122 0.172 5.269 1.00 96.50 112 ASN A N 1
ATOM 910 C CA . ASN A 1 112 ? 18.495 -0.077 5.710 1.00 96.50 112 ASN A CA 1
ATOM 911 C C . ASN A 1 112 ? 19.175 1.210 6.201 1.00 96.50 112 ASN A C 1
ATOM 913 O O . ASN A 1 112 ? 19.884 1.161 7.205 1.00 96.50 112 ASN A O 1
ATOM 917 N N . GLY A 1 113 ? 18.906 2.343 5.546 1.00 95.75 113 GLY A N 1
ATOM 918 C CA . GLY A 1 113 ? 19.342 3.676 5.971 1.00 95.75 113 GLY A CA 1
ATOM 919 C C . GLY A 1 113 ? 18.569 4.262 7.161 1.00 95.75 113 GLY A C 1
ATOM 920 O O . GLY A 1 113 ? 18.885 5.366 7.590 1.00 95.75 113 GLY A O 1
ATOM 921 N N . ASN A 1 114 ? 17.572 3.549 7.704 1.00 95.31 114 ASN A N 1
ATOM 922 C CA . ASN A 1 114 ? 16.684 3.991 8.790 1.00 95.31 114 ASN A CA 1
ATOM 923 C C . ASN A 1 114 ? 15.997 5.350 8.525 1.00 95.31 114 ASN A C 1
ATOM 925 O O . ASN A 1 114 ? 15.703 6.103 9.454 1.00 95.31 114 ASN A O 1
ATOM 929 N N . ASP A 1 115 ? 15.723 5.679 7.260 1.00 94.69 115 ASP A N 1
ATOM 930 C CA . ASP A 1 115 ? 15.143 6.970 6.890 1.00 94.69 115 ASP A CA 1
ATOM 931 C C . ASP A 1 115 ? 13.609 6.918 6.878 1.00 94.69 115 ASP A C 1
ATOM 933 O O . ASP A 1 115 ? 12.978 6.574 5.877 1.00 94.69 115 ASP A O 1
ATOM 937 N N . ILE A 1 116 ? 13.001 7.257 8.018 1.00 94.00 116 ILE A N 1
ATOM 938 C CA . ILE A 1 116 ? 11.546 7.192 8.235 1.00 94.00 116 ILE A CA 1
ATOM 939 C C . ILE A 1 116 ? 10.782 8.051 7.218 1.00 94.00 116 ILE A C 1
ATOM 941 O O . ILE A 1 116 ? 9.834 7.564 6.603 1.00 94.00 116 ILE A O 1
ATOM 945 N N . ARG A 1 117 ? 11.189 9.311 7.010 1.00 92.56 117 ARG A N 1
ATOM 946 C CA . ARG A 1 117 ? 10.462 10.247 6.132 1.00 92.56 117 ARG A CA 1
ATOM 947 C C . ARG A 1 117 ? 10.488 9.776 4.683 1.00 92.56 117 ARG A C 1
ATOM 949 O O . ARG A 1 117 ? 9.453 9.765 4.019 1.00 92.56 117 ARG A O 1
ATOM 956 N N . THR A 1 118 ? 11.650 9.327 4.215 1.00 95.00 118 THR A N 1
ATOM 957 C CA . THR A 1 118 ? 11.752 8.791 2.861 1.00 95.00 118 THR A CA 1
ATOM 958 C C . THR A 1 118 ? 10.946 7.509 2.724 1.00 95.00 118 THR A C 1
ATOM 960 O O . THR A 1 118 ? 10.177 7.386 1.778 1.00 95.00 118 THR A O 1
ATOM 963 N N . CYS A 1 119 ? 11.008 6.605 3.706 1.00 96.62 119 CYS A N 1
ATOM 964 C CA . CYS A 1 119 ? 10.254 5.351 3.680 1.00 96.62 119 CYS A CA 1
ATOM 965 C C . CYS A 1 119 ? 8.744 5.607 3.569 1.00 96.62 119 CYS A C 1
ATOM 967 O O . CYS A 1 119 ? 8.069 5.030 2.717 1.00 96.62 119 CYS A O 1
ATOM 969 N N . TYR A 1 120 ? 8.244 6.550 4.369 1.00 94.50 120 TYR A N 1
ATOM 970 C CA . TYR A 1 120 ? 6.866 7.025 4.328 1.00 94.50 120 TYR A CA 1
ATOM 971 C C . TYR A 1 120 ? 6.457 7.524 2.930 1.00 94.50 120 TYR A C 1
ATOM 973 O O . TYR A 1 120 ? 5.397 7.144 2.431 1.00 94.50 120 TYR A O 1
ATOM 981 N N . ASN A 1 121 ? 7.298 8.312 2.257 1.00 93.62 121 ASN A N 1
ATOM 982 C CA . ASN A 1 121 ? 7.000 8.831 0.918 1.00 93.62 121 ASN A CA 1
ATOM 983 C C . ASN A 1 121 ? 7.070 7.752 -0.176 1.00 93.62 121 ASN A C 1
ATOM 985 O O . ASN A 1 121 ? 6.216 7.724 -1.065 1.00 93.62 121 ASN A O 1
ATOM 989 N N . ILE A 1 122 ? 8.029 6.822 -0.102 1.00 96.50 122 ILE A N 1
ATOM 990 C CA . ILE A 1 122 ? 8.113 5.699 -1.052 1.00 96.50 122 ILE A CA 1
ATOM 991 C C . ILE A 1 122 ? 6.892 4.794 -0.937 1.00 96.50 122 ILE A C 1
ATOM 993 O O . ILE A 1 122 ? 6.297 4.449 -1.956 1.00 96.50 122 ILE A O 1
ATOM 997 N N . LEU A 1 123 ? 6.485 4.450 0.288 1.00 97.88 123 LEU A N 1
ATOM 998 C CA . LEU A 1 123 ? 5.285 3.648 0.529 1.00 97.88 123 LEU A CA 1
ATOM 999 C C . LEU A 1 123 ? 4.034 4.314 -0.047 1.00 97.88 123 LEU A C 1
ATOM 1001 O O . LEU A 1 123 ? 3.191 3.626 -0.617 1.00 97.88 123 LEU A O 1
ATOM 1005 N N . HIS A 1 124 ? 3.956 5.647 0.006 1.00 95.75 124 HIS A N 1
ATOM 1006 C CA . HIS A 1 124 ? 2.831 6.377 -0.566 1.00 95.75 124 HIS A CA 1
ATOM 1007 C C . HIS A 1 124 ? 2.731 6.181 -2.083 1.00 95.75 124 HIS A C 1
ATOM 1009 O O . HIS A 1 124 ? 1.681 5.783 -2.585 1.00 95.75 124 HIS A O 1
ATOM 1015 N N . GLN A 1 125 ? 3.836 6.408 -2.802 1.00 97.00 125 GLN A N 1
ATOM 1016 C CA . GLN A 1 125 ? 3.888 6.215 -4.255 1.00 97.00 125 GLN A CA 1
ATOM 1017 C C . GLN A 1 125 ? 3.670 4.744 -4.631 1.00 97.00 125 GLN A C 1
ATOM 1019 O O . GLN A 1 125 ? 3.002 4.443 -5.618 1.00 97.00 125 GLN A O 1
ATOM 1024 N N . TYR A 1 126 ? 4.177 3.816 -3.819 1.00 98.38 126 TYR A N 1
ATOM 1025 C CA . TYR A 1 126 ? 4.008 2.390 -4.065 1.00 98.38 126 TYR A CA 1
ATOM 1026 C C . TYR A 1 126 ? 2.553 1.936 -3.881 1.00 98.38 126 TYR A C 1
ATOM 1028 O O . TYR A 1 126 ? 2.029 1.169 -4.687 1.00 98.38 126 TYR A O 1
ATOM 1036 N N . ARG A 1 127 ? 1.867 2.474 -2.865 1.00 97.75 127 ARG A N 1
ATOM 1037 C CA . ARG A 1 127 ? 0.430 2.280 -2.653 1.00 97.75 127 ARG A CA 1
ATOM 1038 C C . ARG A 1 127 ? -0.373 2.846 -3.821 1.00 97.75 127 ARG A C 1
ATOM 1040 O O . ARG A 1 127 ? -1.247 2.149 -4.306 1.00 97.75 127 ARG A O 1
ATOM 1047 N N . GLN A 1 128 ? -0.065 4.055 -4.296 1.00 96.19 128 GLN A N 1
ATOM 1048 C CA . GLN A 1 128 ? -0.756 4.653 -5.449 1.00 96.19 128 GLN A CA 1
ATOM 1049 C C . GLN A 1 128 ? -0.621 3.796 -6.717 1.00 96.19 128 GLN A C 1
ATOM 1051 O O . GLN A 1 128 ? -1.609 3.600 -7.417 1.00 96.19 128 GLN A O 1
ATOM 1056 N N . LEU A 1 129 ? 0.562 3.219 -6.972 1.00 97.38 129 LEU A N 1
ATOM 1057 C CA . LEU A 1 129 ? 0.726 2.239 -8.051 1.00 97.38 129 LEU A CA 1
ATOM 1058 C C . LEU A 1 129 ? -0.185 1.019 -7.834 1.00 97.38 129 LEU A C 1
ATOM 1060 O O . LEU A 1 129 ? -0.872 0.597 -8.758 1.00 97.38 129 LEU A O 1
ATOM 1064 N N . GLY A 1 130 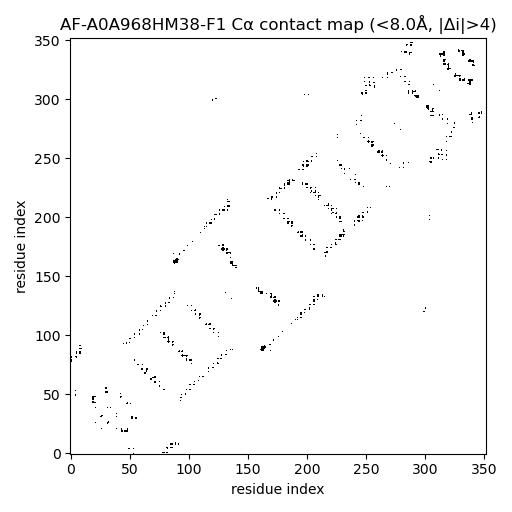? -0.217 0.479 -6.611 1.00 97.75 130 GLY A N 1
ATOM 1065 C CA . GLY A 1 130 ? -1.097 -0.630 -6.239 1.00 97.75 130 GLY A CA 1
ATOM 1066 C C . GLY A 1 130 ? -2.585 -0.321 -6.425 1.00 97.75 130 GLY A C 1
ATOM 1067 O O . GLY A 1 130 ? -3.321 -1.163 -6.925 1.00 97.75 130 GLY A O 1
ATOM 1068 N N . GLU A 1 131 ? -3.028 0.884 -6.068 1.00 95.56 131 GLU A N 1
ATOM 1069 C CA . GLU A 1 131 ? -4.407 1.331 -6.285 1.00 95.56 131 GLU A CA 1
ATOM 1070 C C . GLU A 1 131 ? -4.722 1.425 -7.777 1.00 95.56 131 GLU A C 1
ATOM 1072 O O . GLU A 1 131 ? -5.735 0.884 -8.205 1.00 95.56 131 GLU A O 1
ATOM 1077 N N . SER A 1 132 ? -3.830 2.023 -8.573 1.00 94.31 132 SER A N 1
ATOM 1078 C CA . SER A 1 132 ? -4.023 2.182 -10.018 1.00 94.31 132 SER A CA 1
ATOM 1079 C C . SER A 1 132 ? -4.168 0.841 -10.748 1.00 94.31 132 SER A C 1
ATOM 1081 O O . SER A 1 132 ? -5.047 0.702 -11.599 1.00 94.31 132 SER A O 1
ATOM 1083 N N . VAL A 1 133 ? -3.362 -0.172 -10.397 1.00 93.88 133 VAL A N 1
ATOM 1084 C CA . VAL A 1 133 ? -3.464 -1.506 -11.024 1.00 93.88 133 VAL A CA 1
ATOM 1085 C C . VAL A 1 133 ? -4.671 -2.314 -10.536 1.00 93.88 133 VAL A C 1
ATOM 1087 O O . VAL A 1 133 ? -5.123 -3.204 -11.251 1.00 93.88 133 VAL A O 1
ATOM 1090 N N . ILE A 1 134 ? -5.207 -2.009 -9.345 1.00 93.25 134 ILE A N 1
ATOM 1091 C CA . ILE A 1 134 ? -6.447 -2.610 -8.824 1.00 93.25 134 ILE A CA 1
ATOM 1092 C C . ILE A 1 134 ? -7.674 -1.961 -9.462 1.00 93.25 134 ILE A C 1
ATOM 1094 O O . ILE A 1 134 ? -8.595 -2.668 -9.839 1.00 93.25 134 ILE A O 1
ATOM 1098 N N . GLU A 1 135 ? -7.715 -0.632 -9.551 1.00 88.81 135 GLU A N 1
ATOM 1099 C CA . GLU A 1 135 ? -8.863 0.111 -10.090 1.00 88.81 135 GLU A CA 1
ATOM 1100 C C . GLU A 1 135 ? -8.957 0.056 -11.613 1.00 88.81 135 GLU A C 1
ATOM 1102 O O . GLU A 1 135 ? -9.978 0.463 -12.168 1.00 88.81 135 GLU A O 1
ATOM 1107 N N . HIS A 1 136 ? -7.898 -0.418 -12.279 1.00 78.00 136 HIS A N 1
ATOM 1108 C CA . HIS A 1 136 ? -7.777 -0.400 -13.737 1.00 78.00 136 HIS A CA 1
ATOM 1109 C C . HIS A 1 136 ? -7.941 1.014 -14.294 1.00 78.00 136 HIS A C 1
ATOM 1111 O O . HIS A 1 136 ? -8.540 1.176 -15.353 1.00 78.00 136 HIS A O 1
ATOM 1117 N N . THR A 1 137 ? -7.485 2.033 -13.554 1.00 61.44 137 THR A N 1
ATOM 1118 C CA . THR A 1 137 ? -7.825 3.428 -13.843 1.00 61.44 137 THR A CA 1
ATOM 1119 C C . THR A 1 137 ? -7.401 3.799 -15.264 1.00 61.44 137 THR A C 1
ATOM 1121 O O . THR A 1 137 ? -6.212 3.960 -15.552 1.00 61.44 137 THR A O 1
ATOM 1124 N N . ASP A 1 138 ? -8.396 3.987 -16.130 1.00 54.28 138 ASP A N 1
ATOM 1125 C CA . ASP A 1 138 ? -8.267 4.805 -17.326 1.00 54.28 138 ASP A CA 1
ATOM 1126 C C . ASP A 1 138 ? -8.131 6.233 -16.826 1.00 54.28 138 ASP A C 1
ATOM 1128 O O . ASP A 1 138 ? -9.075 6.784 -16.260 1.00 54.28 138 ASP A O 1
ATOM 1132 N N . THR A 1 139 ? -6.948 6.824 -16.952 1.00 42.62 139 THR A N 1
ATOM 1133 C CA . THR A 1 139 ? -6.791 8.243 -16.645 1.00 42.62 139 THR A CA 1
ATOM 1134 C C . THR A 1 139 ? -7.790 9.011 -17.513 1.00 42.62 139 THR A C 1
ATOM 1136 O O . THR A 1 139 ? -7.705 8.943 -18.744 1.00 42.62 139 THR A O 1
ATOM 1139 N N . ASP A 1 140 ? -8.748 9.712 -16.895 1.00 38.28 140 ASP A N 1
ATOM 1140 C CA . ASP A 1 140 ? -9.619 10.632 -17.621 1.00 38.28 140 ASP A CA 1
ATOM 1141 C C . ASP A 1 140 ? -8.693 11.659 -18.297 1.00 38.28 140 ASP A C 1
ATOM 1143 O O . ASP A 1 140 ? -7.798 12.201 -17.639 1.00 38.28 140 ASP A O 1
ATOM 1147 N N . PRO A 1 141 ? -8.827 11.930 -19.606 1.00 37.03 141 PRO A N 1
ATOM 1148 C CA . PRO A 1 141 ? -8.014 12.941 -20.280 1.00 37.03 141 PRO A CA 1
ATOM 1149 C C . PRO A 1 141 ? -8.068 14.321 -19.594 1.00 37.03 141 PRO A C 1
ATOM 1151 O O . PRO A 1 141 ? -7.148 15.118 -19.779 1.00 37.03 141 PRO A O 1
ATOM 1154 N N . ASN A 1 142 ? -9.085 14.600 -18.771 1.00 37.97 142 ASN A N 1
ATOM 1155 C CA . ASN A 1 142 ? -9.177 15.815 -17.961 1.00 37.97 142 ASN A CA 1
ATOM 1156 C C . ASN A 1 142 ? -8.246 15.827 -16.731 1.00 37.97 142 ASN A C 1
ATOM 1158 O O . ASN A 1 142 ? -7.858 16.909 -16.290 1.00 37.97 142 ASN A O 1
ATOM 1162 N N . ASP A 1 143 ? -7.801 14.671 -16.225 1.00 38.16 143 ASP A N 1
ATOM 1163 C CA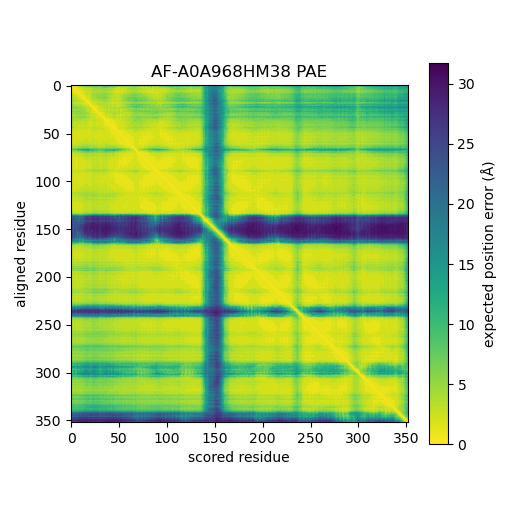 . ASP A 1 143 ? -6.853 14.575 -15.096 1.00 38.16 143 ASP A CA 1
ATOM 1164 C C . ASP A 1 143 ? -5.418 14.981 -15.493 1.00 38.16 143 ASP A C 1
ATOM 1166 O O . ASP A 1 143 ? -4.551 15.184 -14.643 1.00 38.16 143 ASP A O 1
ATOM 1170 N N . ILE A 1 144 ? -5.168 15.168 -16.794 1.00 43.16 144 ILE A N 1
ATOM 1171 C CA . ILE A 1 144 ? -3.926 15.729 -17.349 1.00 43.16 144 ILE A CA 1
ATOM 1172 C C . ILE A 1 144 ? -3.938 17.273 -17.275 1.00 43.16 144 ILE A C 1
ATOM 1174 O O . ILE A 1 144 ? -2.892 17.912 -17.370 1.00 43.16 144 ILE A O 1
ATOM 1178 N N . VAL A 1 145 ? -5.108 17.897 -17.080 1.00 38.19 145 VAL A N 1
ATOM 1179 C CA . VAL A 1 145 ? -5.319 19.343 -17.290 1.00 38.19 145 VAL A CA 1
ATOM 1180 C C . VAL A 1 145 ? -5.190 20.182 -16.005 1.00 38.19 145 VAL A C 1
ATOM 1182 O O . VAL A 1 145 ? -5.300 21.405 -16.058 1.00 38.19 145 VAL A O 1
ATOM 1185 N N . SER A 1 146 ? -4.870 19.592 -14.848 1.00 33.88 146 SER A N 1
ATOM 1186 C CA . SER A 1 146 ? -4.673 20.376 -13.610 1.00 33.88 146 SER A CA 1
ATOM 1187 C C . SER A 1 146 ? -3.238 20.877 -13.361 1.00 33.88 146 SER A C 1
ATOM 1189 O O . SER A 1 146 ? -2.986 21.454 -12.303 1.00 33.88 146 SER A O 1
ATOM 1191 N N . ASP A 1 147 ? -2.316 20.749 -14.318 1.00 36.84 147 ASP A N 1
ATOM 1192 C CA . ASP A 1 147 ? -1.080 21.545 -14.318 1.00 36.84 147 ASP A CA 1
ATOM 1193 C C . ASP A 1 147 ? -1.314 22.822 -15.144 1.00 36.84 147 ASP A C 1
ATOM 1195 O O . ASP A 1 147 ? -1.096 22.876 -16.356 1.00 36.84 147 ASP A O 1
ATOM 1199 N N . GLN A 1 148 ? -1.790 23.881 -14.480 1.00 31.59 148 GLN A N 1
ATOM 1200 C CA . GLN A 1 148 ? -1.718 25.238 -15.032 1.00 31.59 148 GLN A CA 1
ATOM 1201 C C . GLN A 1 148 ? -0.241 25.646 -15.255 1.00 31.59 148 GLN A C 1
ATOM 1203 O O . GLN A 1 148 ? 0.661 25.187 -14.553 1.00 31.59 148 GLN A O 1
ATOM 1208 N N . PRO A 1 149 ? 0.036 26.490 -16.262 1.00 35.88 149 PRO A N 1
ATOM 1209 C CA . PRO A 1 149 ? 1.159 26.296 -17.170 1.00 35.88 149 PRO A CA 1
ATOM 1210 C C . PRO A 1 149 ? 2.382 27.149 -16.825 1.00 35.88 149 PRO A C 1
ATOM 1212 O O . PRO A 1 149 ? 2.284 28.366 -16.707 1.00 35.88 149 PRO A O 1
ATOM 1215 N N . MET A 1 150 ? 3.570 26.543 -16.844 1.00 30.88 150 MET A N 1
ATOM 1216 C CA . MET A 1 150 ? 4.813 27.235 -17.208 1.00 30.88 150 MET A CA 1
ATOM 1217 C C . MET A 1 150 ? 5.774 26.267 -17.909 1.00 30.88 150 MET A C 1
ATOM 1219 O O . MET A 1 150 ? 6.787 25.875 -17.346 1.00 30.88 150 MET A O 1
ATOM 1223 N N . SER A 1 151 ? 5.478 25.866 -19.148 1.00 34.75 151 SER A N 1
ATOM 1224 C CA . SER A 1 151 ? 6.526 25.477 -20.106 1.00 34.75 151 SER A CA 1
ATOM 1225 C C . SER A 1 151 ? 5.970 25.351 -21.526 1.00 34.75 151 SER A C 1
ATOM 1227 O O . SER A 1 151 ? 4.986 24.656 -21.773 1.00 34.75 151 SER A O 1
ATOM 1229 N N . MET A 1 152 ? 6.614 26.041 -22.467 1.00 30.58 152 MET A N 1
ATOM 1230 C CA . MET A 1 152 ? 6.237 26.169 -23.877 1.00 30.58 152 MET A CA 1
ATOM 1231 C C . MET A 1 152 ? 6.596 24.932 -24.715 1.00 30.58 152 MET A C 1
ATOM 1233 O O . MET A 1 152 ? 7.400 25.028 -25.634 1.00 30.58 152 MET A O 1
ATOM 1237 N N . THR A 1 153 ? 5.969 23.789 -24.438 1.00 29.50 153 THR A N 1
ATOM 1238 C CA . THR A 1 153 ? 5.847 22.676 -25.402 1.00 29.50 153 THR A CA 1
ATOM 1239 C C . THR A 1 153 ? 4.710 21.742 -24.976 1.00 29.50 153 THR A C 1
ATOM 1241 O O . THR A 1 153 ? 4.924 20.793 -24.228 1.00 29.50 153 THR A O 1
ATOM 1244 N N . SER A 1 154 ? 3.493 22.017 -25.449 1.00 29.98 154 SER A N 1
ATOM 1245 C CA . SER A 1 154 ? 2.416 21.018 -25.581 1.00 29.98 154 SER A CA 1
ATOM 1246 C C . SER A 1 154 ? 2.546 20.387 -26.978 1.00 29.98 154 SER A C 1
ATOM 1248 O O . SER A 1 154 ? 2.922 21.076 -27.923 1.00 29.98 154 SER A O 1
ATOM 1250 N N . THR A 1 155 ? 2.289 19.098 -27.207 1.00 32.28 155 THR A N 1
ATOM 1251 C CA . THR A 1 155 ? 0.921 18.580 -27.369 1.00 32.28 155 THR A CA 1
ATOM 1252 C C . THR A 1 155 ? 0.867 17.047 -27.260 1.00 32.28 155 THR A C 1
ATOM 1254 O O . THR A 1 155 ? 1.800 16.339 -27.629 1.00 32.28 155 THR A O 1
ATOM 1257 N N . MET A 1 156 ? -0.284 16.629 -26.735 1.00 41.84 156 MET A N 1
ATOM 1258 C CA . MET A 1 156 ? -0.869 15.332 -26.396 1.00 41.84 156 MET A CA 1
ATOM 1259 C C . MET A 1 156 ? -0.965 14.261 -27.496 1.00 41.84 156 MET A C 1
ATOM 1261 O O . MET A 1 156 ? -1.266 14.586 -28.638 1.00 41.84 156 MET A O 1
ATOM 1265 N N . THR A 1 157 ? -0.934 12.993 -27.061 1.00 29.73 157 THR A N 1
ATOM 1266 C CA . THR A 1 157 ? -1.999 11.981 -27.280 1.00 29.73 157 THR A CA 1
ATOM 1267 C C . THR A 1 157 ? -1.729 10.791 -26.353 1.00 29.73 157 THR A C 1
ATOM 1269 O O . THR A 1 157 ? -0.782 10.055 -26.592 1.00 29.73 157 THR A O 1
ATOM 1272 N N . VAL A 1 158 ? -2.536 10.598 -25.305 1.00 38.16 158 VAL A N 1
ATOM 1273 C CA . VAL A 1 158 ? -2.594 9.329 -24.556 1.00 38.16 158 VAL A CA 1
ATOM 1274 C C . VAL A 1 158 ? -3.976 8.755 -24.828 1.00 38.16 158 VAL A C 1
ATOM 1276 O O . VAL A 1 158 ? -4.979 9.441 -24.626 1.00 38.16 158 VAL A O 1
ATOM 1279 N N . ALA A 1 159 ? -4.024 7.551 -25.392 1.00 37.28 159 ALA A N 1
ATOM 1280 C CA . ALA A 1 159 ? -5.273 6.901 -25.753 1.00 37.28 159 ALA A CA 1
ATOM 1281 C C . ALA A 1 159 ? -6.102 6.611 -24.492 1.00 37.28 159 ALA A C 1
ATOM 1283 O O . ALA A 1 159 ? -5.623 5.986 -23.551 1.00 37.28 159 ALA A O 1
ATOM 1284 N N . VAL A 1 160 ? -7.344 7.088 -24.498 1.00 37.62 160 VAL A N 1
ATOM 1285 C CA . VAL A 1 160 ? -8.364 6.795 -23.490 1.00 37.62 160 VAL A CA 1
ATOM 1286 C C . VAL A 1 160 ? -8.962 5.427 -23.804 1.00 37.62 160 VAL A C 1
ATOM 1288 O O . VAL A 1 160 ? -9.476 5.223 -24.905 1.00 37.62 160 VAL A O 1
ATOM 1291 N N . GLY A 1 161 ? -8.911 4.501 -22.852 1.00 47.88 161 GLY A N 1
ATOM 1292 C CA . GLY A 1 161 ? -9.560 3.197 -22.944 1.00 47.88 161 GLY A CA 1
ATOM 1293 C C . GLY A 1 161 ? -8.948 2.187 -21.981 1.00 47.88 161 GLY A C 1
ATOM 1294 O O . GLY A 1 161 ? -7.767 2.323 -21.663 1.00 47.88 161 GLY A O 1
ATOM 1295 N N . ARG A 1 162 ? -9.768 1.196 -21.580 1.00 50.69 162 ARG A N 1
ATOM 1296 C CA . ARG A 1 162 ? -9.432 0.130 -20.616 1.00 50.69 162 ARG A CA 1
ATOM 1297 C C . ARG A 1 162 ? -7.992 -0.343 -20.789 1.00 50.69 162 ARG A C 1
ATOM 1299 O O . ARG A 1 162 ? -7.584 -0.503 -21.946 1.00 50.69 162 ARG A O 1
ATOM 1306 N N . PRO A 1 163 ? -7.279 -0.689 -19.696 1.00 57.69 163 PRO A N 1
ATOM 1307 C CA . PRO A 1 163 ? -5.940 -1.243 -19.804 1.00 57.69 163 PRO A CA 1
ATOM 1308 C C . PRO A 1 163 ? -5.918 -2.358 -20.844 1.00 57.69 163 PRO A C 1
ATOM 1310 O O . PRO A 1 163 ? -6.769 -3.256 -20.822 1.00 57.69 163 PRO A O 1
ATOM 1313 N N . ALA A 1 164 ? -4.970 -2.296 -21.774 1.00 57.62 164 ALA A N 1
ATOM 1314 C CA . ALA A 1 164 ? -4.727 -3.430 -22.644 1.00 57.62 164 ALA A CA 1
ATOM 1315 C C . ALA A 1 164 ? -4.276 -4.618 -21.771 1.00 57.62 164 ALA A C 1
ATOM 1317 O O . ALA A 1 164 ? -3.554 -4.437 -20.795 1.00 57.62 164 ALA A O 1
ATOM 1318 N N . GLY A 1 165 ? -4.705 -5.838 -22.094 1.00 65.81 165 GLY A N 1
ATOM 1319 C CA . GLY A 1 165 ? -4.283 -7.047 -21.375 1.00 65.81 165 GLY A CA 1
ATOM 1320 C C . GLY A 1 165 ? -5.273 -7.587 -20.336 1.00 65.81 165 GLY A C 1
ATOM 1321 O O . GLY A 1 165 ? -6.449 -7.229 -20.304 1.00 65.81 165 GLY A O 1
ATOM 1322 N N . ASP A 1 166 ? -4.799 -8.545 -19.537 1.00 81.31 166 ASP A N 1
ATOM 1323 C CA . ASP A 1 166 ? -5.612 -9.288 -18.571 1.00 81.31 166 ASP A CA 1
ATOM 1324 C C . ASP A 1 166 ? -5.751 -8.509 -17.251 1.00 81.31 166 ASP A C 1
ATOM 1326 O O . ASP A 1 166 ? -4.797 -8.372 -16.481 1.00 81.31 166 ASP A O 1
ATOM 1330 N N . LEU A 1 167 ? -6.961 -8.016 -16.971 1.00 84.44 167 LEU A N 1
ATOM 1331 C CA . LEU A 1 167 ? -7.277 -7.262 -15.752 1.00 84.44 167 LEU A CA 1
ATOM 1332 C C . LEU A 1 167 ? -7.011 -8.070 -14.472 1.00 84.44 167 LEU A C 1
ATOM 1334 O O . LEU A 1 167 ? -6.639 -7.490 -13.452 1.00 84.44 167 LEU A O 1
ATOM 1338 N N . ILE A 1 168 ? -7.142 -9.400 -14.520 1.00 88.94 168 ILE A N 1
ATOM 1339 C CA . ILE A 1 168 ? -6.840 -10.279 -13.383 1.00 88.94 168 ILE A CA 1
ATOM 1340 C C . ILE A 1 168 ? -5.335 -10.260 -13.101 1.00 88.94 168 ILE A C 1
ATOM 1342 O O . ILE A 1 168 ? -4.915 -10.240 -11.944 1.00 88.94 168 ILE A O 1
ATOM 1346 N N . GLU A 1 169 ? -4.503 -10.241 -14.143 1.00 91.19 169 GLU A N 1
ATOM 1347 C CA . GLU A 1 169 ? -3.052 -10.151 -13.984 1.00 91.19 169 GLU A CA 1
ATOM 1348 C C . GLU A 1 169 ? -2.620 -8.804 -13.395 1.00 91.19 169 GLU A C 1
ATOM 1350 O O . GLU A 1 169 ? -1.687 -8.788 -12.589 1.00 91.19 169 GLU A O 1
ATOM 1355 N N . LEU A 1 170 ? -3.307 -7.706 -13.732 1.00 91.00 170 LEU A N 1
ATOM 1356 C CA . LEU A 1 170 ? -3.069 -6.383 -13.138 1.00 91.00 170 LEU A CA 1
ATOM 1357 C C . LEU A 1 170 ? -3.466 -6.340 -11.656 1.00 91.00 170 LEU A C 1
ATOM 1359 O O . LEU A 1 170 ? -2.646 -5.968 -10.814 1.00 91.00 170 LEU A O 1
ATOM 1363 N N . GLU A 1 171 ? -4.669 -6.808 -11.307 1.00 92.94 171 GLU A N 1
ATOM 1364 C CA . GLU A 1 171 ? -5.103 -6.871 -9.903 1.00 92.94 171 GLU A CA 1
ATOM 1365 C C . GLU A 1 171 ? -4.169 -7.750 -9.060 1.00 92.94 171 GLU A C 1
ATOM 1367 O O . GLU A 1 171 ? -3.896 -7.439 -7.895 1.00 92.94 171 GLU A O 1
ATOM 1372 N N . ARG A 1 172 ? -3.625 -8.828 -9.649 1.00 96.12 172 ARG A N 1
ATOM 1373 C CA . ARG A 1 172 ? -2.647 -9.691 -8.977 1.00 96.12 172 ARG A CA 1
ATOM 1374 C C . ARG A 1 172 ? -1.411 -8.909 -8.541 1.00 96.12 172 ARG A C 1
ATOM 1376 O O . ARG A 1 172 ? -0.934 -9.141 -7.432 1.00 96.12 172 ARG A O 1
ATOM 1383 N N . ARG A 1 173 ? -0.923 -7.959 -9.347 1.00 97.31 173 ARG A N 1
ATOM 1384 C CA . ARG A 1 173 ? 0.211 -7.103 -8.955 1.00 97.31 173 ARG A CA 1
ATOM 1385 C C . ARG A 1 173 ? -0.154 -6.212 -7.772 1.00 97.31 173 ARG A C 1
ATOM 1387 O O . ARG A 1 173 ? 0.666 -6.031 -6.879 1.00 97.31 173 ARG A O 1
ATOM 1394 N N . GLY A 1 174 ? -1.397 -5.734 -7.691 1.00 97.38 174 GLY A N 1
ATOM 1395 C CA . GLY A 1 174 ? -1.906 -5.043 -6.501 1.00 97.38 174 GLY A CA 1
ATOM 1396 C C . GLY A 1 174 ? -1.803 -5.896 -5.228 1.00 97.38 174 GLY A C 1
ATOM 1397 O O . GLY A 1 174 ? -1.334 -5.423 -4.188 1.00 97.38 174 GLY A O 1
ATOM 1398 N N . LEU A 1 175 ? -2.153 -7.186 -5.319 1.00 98.31 175 LEU A N 1
ATOM 1399 C CA . LEU A 1 175 ? -1.950 -8.151 -4.231 1.00 98.31 175 LEU A CA 1
ATOM 1400 C C . LEU A 1 175 ? -0.462 -8.383 -3.921 1.00 98.31 175 LEU A C 1
ATOM 1402 O O . LEU A 1 175 ? -0.088 -8.476 -2.751 1.00 98.31 175 LEU A O 1
ATOM 1406 N N . GLU A 1 176 ? 0.399 -8.492 -4.930 1.00 98.50 176 GLU A N 1
ATOM 1407 C CA . GLU A 1 176 ? 1.843 -8.659 -4.728 1.00 98.50 176 GLU A CA 1
ATOM 1408 C C . GLU A 1 176 ? 2.461 -7.459 -4.007 1.00 98.50 176 GLU A C 1
ATOM 1410 O O . GLU A 1 176 ? 3.202 -7.649 -3.042 1.00 98.50 176 GLU A O 1
ATOM 1415 N N . ILE A 1 177 ? 2.083 -6.235 -4.385 1.00 98.75 177 ILE A N 1
ATOM 1416 C CA . ILE A 1 177 ? 2.486 -5.000 -3.700 1.00 98.75 177 ILE A CA 1
ATOM 1417 C C . ILE A 1 177 ? 2.106 -5.065 -2.217 1.00 98.75 177 ILE A C 1
ATOM 1419 O O . ILE A 1 177 ? 2.962 -4.847 -1.356 1.00 98.75 177 ILE A O 1
ATOM 1423 N N . ALA A 1 178 ? 0.867 -5.448 -1.895 1.00 98.62 178 ALA A N 1
ATOM 1424 C CA . ALA A 1 178 ? 0.434 -5.612 -0.508 1.00 98.62 178 ALA A CA 1
ATOM 1425 C C . ALA A 1 178 ? 1.243 -6.688 0.243 1.00 98.62 178 ALA A C 1
ATOM 1427 O O . ALA A 1 178 ? 1.608 -6.494 1.405 1.00 98.62 178 ALA A O 1
ATOM 1428 N N . LYS A 1 179 ? 1.578 -7.808 -0.413 1.00 98.62 179 LYS A N 1
ATOM 1429 C CA . LYS A 1 179 ? 2.421 -8.868 0.170 1.00 98.62 179 LYS A CA 1
ATOM 1430 C C . LYS A 1 179 ? 3.843 -8.381 0.447 1.00 98.62 179 LYS A C 1
ATOM 1432 O O . LYS A 1 179 ? 4.391 -8.701 1.503 1.00 98.62 179 LYS A O 1
ATOM 1437 N N . TYR A 1 180 ? 4.430 -7.590 -0.450 1.00 98.69 180 TYR A N 1
ATOM 1438 C CA . TYR A 1 180 ? 5.734 -6.970 -0.218 1.00 98.69 180 TYR A CA 1
ATOM 1439 C C . TYR A 1 180 ? 5.674 -5.962 0.927 1.00 98.69 180 TYR A C 1
ATOM 1441 O O . TYR A 1 180 ? 6.527 -6.002 1.811 1.00 98.69 180 TYR A O 1
ATOM 1449 N N . MET A 1 181 ? 4.646 -5.111 0.976 1.00 98.50 181 MET A N 1
ATOM 1450 C CA . MET A 1 181 ? 4.437 -4.189 2.093 1.00 98.50 181 MET A CA 1
ATOM 1451 C C . MET A 1 181 ? 4.328 -4.942 3.426 1.00 98.50 181 MET A C 1
ATOM 1453 O O . MET A 1 181 ? 5.051 -4.609 4.362 1.00 98.50 181 MET A O 1
ATOM 1457 N N . ARG A 1 182 ? 3.537 -6.024 3.499 1.00 96.88 182 ARG A N 1
ATOM 1458 C CA . ARG A 1 182 ? 3.480 -6.900 4.683 1.00 96.88 182 ARG A CA 1
ATOM 1459 C C . ARG A 1 182 ? 4.862 -7.446 5.055 1.00 96.88 182 ARG A C 1
ATOM 1461 O O . ARG A 1 182 ? 5.234 -7.415 6.223 1.00 96.88 182 ARG A O 1
ATOM 1468 N N . TYR A 1 183 ? 5.635 -7.934 4.087 1.00 96.88 183 TYR A N 1
ATOM 1469 C CA . TYR A 1 183 ? 6.998 -8.410 4.343 1.00 96.88 183 TYR A CA 1
ATOM 1470 C C . TYR A 1 183 ? 7.880 -7.313 4.962 1.00 96.88 183 TYR A C 1
ATOM 1472 O O . TYR A 1 183 ? 8.562 -7.553 5.960 1.00 96.88 183 TYR A O 1
ATOM 1480 N N . TYR A 1 184 ? 7.828 -6.093 4.422 1.00 97.38 184 TYR A N 1
ATOM 1481 C CA . TYR A 1 184 ? 8.581 -4.969 4.972 1.00 97.38 184 TYR A CA 1
ATOM 1482 C C . TYR A 1 184 ? 8.066 -4.510 6.337 1.00 97.38 184 TYR A C 1
ATOM 1484 O O . TYR A 1 184 ? 8.895 -4.065 7.126 1.00 97.38 184 TYR A O 1
ATOM 1492 N N . SER A 1 185 ? 6.776 -4.688 6.654 1.00 95.12 185 SER A N 1
ATOM 1493 C CA . SER A 1 185 ? 6.202 -4.441 7.990 1.00 95.12 185 SER A CA 1
ATOM 1494 C C . SER A 1 185 ? 7.013 -5.140 9.085 1.00 95.12 185 SER A C 1
ATOM 1496 O O . SER A 1 185 ? 7.470 -4.507 10.036 1.00 95.12 185 SER A O 1
ATOM 1498 N N . GLY A 1 186 ? 7.310 -6.431 8.896 1.00 92.25 186 GLY A N 1
ATOM 1499 C CA . GLY A 1 186 ? 8.122 -7.196 9.844 1.00 92.25 186 GLY A CA 1
ATOM 1500 C C . GLY A 1 186 ? 9.559 -6.681 9.968 1.00 92.25 186 GLY A C 1
ATOM 1501 O O . GLY A 1 186 ? 10.103 -6.610 11.070 1.00 92.25 186 GLY A O 1
ATOM 1502 N N . ILE A 1 187 ? 10.171 -6.255 8.857 1.00 94.44 187 ILE A N 1
ATOM 1503 C CA . ILE A 1 187 ? 11.538 -5.709 8.859 1.00 94.44 187 ILE A CA 1
ATOM 1504 C C . ILE A 1 187 ? 11.599 -4.372 9.599 1.00 94.44 187 ILE A C 1
ATOM 1506 O O . ILE A 1 187 ? 12.500 -4.162 10.413 1.00 94.44 187 ILE A O 1
ATOM 1510 N N . VAL A 1 188 ? 10.675 -3.451 9.311 1.00 93.50 188 VAL A N 1
ATOM 1511 C CA . VAL A 1 188 ? 10.672 -2.121 9.940 1.00 93.50 188 VAL A CA 1
ATOM 1512 C C . VAL A 1 188 ? 10.352 -2.220 11.423 1.00 93.50 188 VAL A C 1
ATOM 1514 O O . VAL A 1 188 ? 10.972 -1.520 12.224 1.00 93.50 188 VAL A O 1
ATOM 1517 N N . PHE A 1 189 ? 9.469 -3.147 11.798 1.00 89.94 189 PHE A N 1
ATOM 1518 C CA . PHE A 1 189 ? 9.171 -3.448 13.186 1.00 89.94 189 PHE A CA 1
ATOM 1519 C C . PHE A 1 189 ? 10.416 -3.955 13.929 1.00 89.94 189 PHE A C 1
ATOM 1521 O O . PHE A 1 189 ? 10.794 -3.382 14.950 1.00 89.94 189 PHE A O 1
ATOM 1528 N N . ALA A 1 190 ? 11.127 -4.943 13.371 1.00 89.62 190 ALA A N 1
ATOM 1529 C CA . ALA A 1 190 ? 12.369 -5.464 13.952 1.00 89.62 190 ALA A CA 1
ATOM 1530 C C . ALA A 1 190 ? 13.479 -4.399 14.072 1.00 89.62 190 ALA A C 1
ATOM 1532 O O . ALA A 1 190 ? 14.363 -4.505 14.919 1.00 89.62 190 ALA A O 1
ATOM 1533 N N . LYS A 1 191 ? 13.429 -3.352 13.240 1.00 91.81 191 LYS A N 1
ATOM 1534 C CA . LYS A 1 191 ? 14.332 -2.192 13.287 1.00 91.81 191 LYS A CA 1
ATOM 1535 C C . LYS A 1 191 ? 13.872 -1.070 14.226 1.00 91.81 191 LYS A C 1
ATOM 1537 O O . LYS A 1 191 ? 14.545 -0.046 14.301 1.00 91.81 191 LYS A O 1
ATOM 1542 N N . GLY A 1 192 ? 12.739 -1.218 14.914 1.00 89.19 192 GLY A N 1
ATOM 1543 C CA . GLY A 1 192 ? 12.180 -0.188 15.794 1.00 89.19 192 GLY A CA 1
ATOM 1544 C C . GLY A 1 192 ? 11.525 0.991 15.063 1.00 89.19 192 GLY A C 1
ATOM 1545 O O . GLY A 1 192 ? 11.136 1.968 15.698 1.00 89.19 192 GLY A O 1
ATOM 1546 N N . MET A 1 193 ? 11.346 0.916 13.740 1.00 91.25 193 MET A N 1
ATOM 1547 C CA . MET A 1 193 ? 10.665 1.934 12.925 1.00 91.25 193 MET A CA 1
ATOM 1548 C C . MET A 1 193 ? 9.139 1.745 12.985 1.00 91.25 193 MET A C 1
ATOM 1550 O O . MET A 1 193 ? 8.459 1.600 11.969 1.00 91.25 193 MET A O 1
ATOM 1554 N N . VAL A 1 194 ? 8.604 1.742 14.206 1.00 88.00 194 VAL A N 1
ATOM 1555 C CA . VAL A 1 194 ? 7.207 1.433 14.553 1.00 88.00 194 VAL A CA 1
ATOM 1556 C C . VAL A 1 194 ? 6.188 2.218 13.727 1.00 88.00 194 VAL A C 1
ATOM 1558 O O . VAL A 1 194 ? 5.242 1.636 13.208 1.00 88.00 194 VAL A O 1
ATOM 1561 N N . PHE A 1 195 ? 6.407 3.521 13.550 1.00 90.62 195 PHE A N 1
ATOM 1562 C CA . PHE A 1 195 ? 5.511 4.375 12.768 1.00 90.62 195 PHE A CA 1
ATOM 1563 C C . PHE A 1 195 ? 5.339 3.877 11.323 1.00 90.62 195 PHE A C 1
ATOM 1565 O O . PHE A 1 195 ? 4.251 3.936 10.765 1.00 90.62 195 PHE A O 1
ATOM 1572 N N . ILE A 1 196 ? 6.383 3.308 10.715 1.00 94.50 196 ILE A N 1
ATOM 1573 C CA . ILE A 1 196 ? 6.289 2.771 9.352 1.00 94.50 196 ILE A CA 1
ATOM 1574 C C . ILE A 1 196 ? 5.448 1.489 9.297 1.00 94.50 196 ILE A C 1
ATOM 1576 O O . ILE A 1 196 ? 4.804 1.232 8.285 1.00 94.50 196 ILE A O 1
ATOM 1580 N N . THR A 1 197 ? 5.398 0.712 10.382 1.00 93.56 197 THR A N 1
ATOM 1581 C CA . THR A 1 197 ? 4.500 -0.458 10.485 1.00 93.56 197 THR A CA 1
ATOM 1582 C C . THR A 1 197 ? 3.039 -0.007 10.386 1.00 93.56 197 THR A C 1
ATOM 1584 O O . THR A 1 197 ? 2.253 -0.576 9.633 1.00 93.56 197 THR A O 1
ATOM 1587 N N . GLU A 1 198 ? 2.695 1.071 11.091 1.00 93.00 198 GLU A N 1
ATOM 1588 C CA . GLU A 1 198 ? 1.368 1.687 11.038 1.00 93.00 198 GLU A CA 1
ATOM 1589 C C . GLU A 1 198 ? 1.051 2.241 9.642 1.00 93.00 198 GLU A C 1
ATOM 1591 O O . GLU A 1 198 ? -0.006 1.947 9.088 1.00 93.00 198 GLU A O 1
ATOM 1596 N N . VAL A 1 199 ? 1.996 2.955 9.023 1.00 94.75 199 VAL A N 1
ATOM 1597 C CA . VAL A 1 199 ? 1.856 3.450 7.641 1.00 94.75 199 VAL A CA 1
ATOM 1598 C C . VAL A 1 199 ? 1.550 2.305 6.673 1.00 94.75 199 VAL A C 1
ATOM 1600 O O . VAL A 1 199 ? 0.624 2.410 5.871 1.00 94.75 199 VAL A O 1
ATOM 1603 N N . ILE A 1 200 ? 2.281 1.191 6.777 1.00 97.00 200 ILE A N 1
ATOM 1604 C CA . ILE A 1 200 ? 2.047 -0.005 5.961 1.00 97.00 200 ILE A CA 1
ATOM 1605 C C . ILE A 1 200 ? 0.645 -0.573 6.203 1.00 97.00 200 ILE A C 1
ATOM 1607 O O . ILE A 1 200 ? -0.031 -0.932 5.239 1.00 97.00 200 ILE A O 1
ATOM 1611 N N . ALA A 1 201 ? 0.178 -0.631 7.452 1.00 96.31 201 ALA A N 1
ATOM 1612 C CA . ALA A 1 201 ? -1.174 -1.092 7.753 1.00 96.31 201 ALA A CA 1
ATOM 1613 C C . ALA A 1 201 ? -2.236 -0.214 7.075 1.00 96.31 201 ALA A C 1
ATOM 1615 O O . ALA A 1 201 ? -3.130 -0.739 6.413 1.00 96.31 201 ALA A O 1
ATOM 1616 N N . HIS A 1 202 ? -2.124 1.113 7.152 1.00 96.25 202 HIS A N 1
ATOM 1617 C CA . HIS A 1 202 ? -3.063 2.003 6.462 1.00 96.25 202 HIS A CA 1
ATOM 1618 C C . HIS A 1 202 ? -2.979 1.898 4.933 1.00 96.25 202 HIS A C 1
ATOM 1620 O O . HIS A 1 202 ? -4.013 1.941 4.257 1.00 96.25 202 HIS A O 1
ATOM 1626 N N . ASP A 1 203 ? -1.779 1.723 4.378 1.00 97.50 203 ASP A N 1
ATOM 1627 C CA . ASP A 1 203 ? -1.573 1.600 2.934 1.00 97.50 203 ASP A CA 1
ATOM 1628 C C . ASP A 1 203 ? -2.173 0.292 2.397 1.00 97.50 203 ASP A C 1
ATOM 1630 O O . ASP A 1 203 ? -2.964 0.317 1.452 1.00 97.50 203 ASP A O 1
ATOM 1634 N N . VAL A 1 204 ? -1.908 -0.840 3.057 1.00 98.38 204 VAL A N 1
ATOM 1635 C CA . VAL A 1 204 ? -2.505 -2.142 2.716 1.00 98.38 204 VAL A CA 1
ATOM 1636 C C . VAL A 1 204 ? -4.020 -2.143 2.963 1.00 98.38 204 VAL A C 1
ATOM 1638 O O . VAL A 1 204 ? -4.777 -2.674 2.149 1.00 98.38 204 VAL A O 1
ATOM 1641 N N . GLY A 1 205 ? -4.490 -1.502 4.037 1.00 97.62 205 GLY A N 1
ATOM 1642 C CA . GLY A 1 205 ? -5.917 -1.316 4.306 1.00 97.62 205 GLY A CA 1
ATOM 1643 C C . GLY A 1 205 ? -6.622 -0.513 3.208 1.00 97.62 205 GLY A C 1
ATOM 1644 O O . GLY A 1 205 ? -7.736 -0.858 2.812 1.00 97.62 205 GLY A O 1
ATOM 1645 N N . SER A 1 206 ? -5.951 0.502 2.650 1.00 96.12 206 SER A N 1
ATOM 1646 C CA . SER A 1 206 ? -6.453 1.278 1.507 1.00 96.12 206 SER A CA 1
ATOM 1647 C C . SER A 1 206 ? -6.562 0.417 0.248 1.00 96.12 206 SER A C 1
ATOM 1649 O O . SER A 1 206 ? -7.620 0.400 -0.375 1.00 96.12 206 SER A O 1
ATOM 1651 N N . LEU A 1 207 ? -5.526 -0.368 -0.080 1.00 97.94 207 LEU A N 1
ATOM 1652 C CA . LEU A 1 207 ? -5.568 -1.322 -1.200 1.00 97.94 207 LEU A CA 1
ATOM 1653 C C . LEU A 1 207 ? -6.724 -2.322 -1.045 1.00 97.94 207 LEU A C 1
ATOM 1655 O O . LEU A 1 207 ? -7.442 -2.605 -2.002 1.00 97.94 207 LEU A O 1
ATOM 1659 N N . CYS A 1 208 ? -6.950 -2.817 0.174 1.00 98.19 208 CYS A N 1
ATOM 1660 C CA . CYS A 1 208 ? -8.048 -3.731 0.474 1.00 98.19 208 CYS A CA 1
ATOM 1661 C C . CYS A 1 208 ? -9.426 -3.070 0.291 1.00 98.19 208 CYS A C 1
ATOM 1663 O O . CYS A 1 208 ? -10.318 -3.673 -0.308 1.00 98.19 208 CYS A O 1
ATOM 1665 N N . ALA A 1 209 ? -9.596 -1.820 0.738 1.00 96.62 209 ALA A N 1
ATOM 1666 C CA . ALA A 1 209 ? -10.822 -1.054 0.512 1.00 96.62 209 ALA A CA 1
ATOM 1667 C C . ALA A 1 209 ? -11.079 -0.814 -0.986 1.00 96.62 209 ALA A C 1
ATOM 1669 O O . ALA A 1 209 ? -12.197 -1.015 -1.455 1.00 96.62 209 ALA A O 1
ATOM 1670 N N . LYS A 1 210 ? -10.048 -0.451 -1.759 1.00 95.50 210 LYS A N 1
ATOM 1671 C CA . LYS A 1 210 ? -10.162 -0.292 -3.218 1.00 95.50 210 LYS A CA 1
ATOM 1672 C C . LYS A 1 210 ? -10.595 -1.589 -3.898 1.00 95.50 210 LYS A C 1
ATOM 1674 O O . LYS A 1 210 ? -11.590 -1.601 -4.620 1.00 95.50 210 LYS A O 1
ATOM 1679 N N . ALA A 1 211 ? -9.925 -2.694 -3.577 1.00 96.75 211 ALA A N 1
ATOM 1680 C CA . ALA A 1 211 ? -10.269 -4.017 -4.086 1.00 96.75 211 ALA A CA 1
ATOM 1681 C C . ALA A 1 211 ? -11.701 -4.443 -3.722 1.00 96.75 211 ALA A C 1
ATOM 1683 O O . ALA A 1 211 ? -12.373 -5.089 -4.522 1.00 96.75 211 ALA A O 1
ATOM 1684 N N . PHE A 1 212 ? -12.194 -4.059 -2.542 1.00 97.12 212 PHE A N 1
ATOM 1685 C CA . PHE A 1 212 ? -13.583 -4.287 -2.147 1.00 97.12 212 PHE A CA 1
ATOM 1686 C C . PHE A 1 212 ? -14.570 -3.513 -3.029 1.00 97.12 212 PHE A C 1
ATOM 1688 O O . PHE A 1 212 ? -15.514 -4.106 -3.551 1.00 97.12 212 PHE A O 1
ATOM 1695 N N . HIS A 1 213 ? -14.347 -2.210 -3.225 1.00 94.38 213 HIS A N 1
ATOM 1696 C CA . HIS A 1 213 ? -15.254 -1.358 -3.999 1.00 94.38 213 HIS A CA 1
ATOM 1697 C C . HIS A 1 213 ? -15.368 -1.790 -5.460 1.00 94.38 213 HIS A C 1
ATOM 1699 O O . HIS A 1 213 ? -16.471 -1.805 -6.008 1.00 94.38 213 HIS A O 1
ATOM 1705 N N . ILE A 1 214 ? -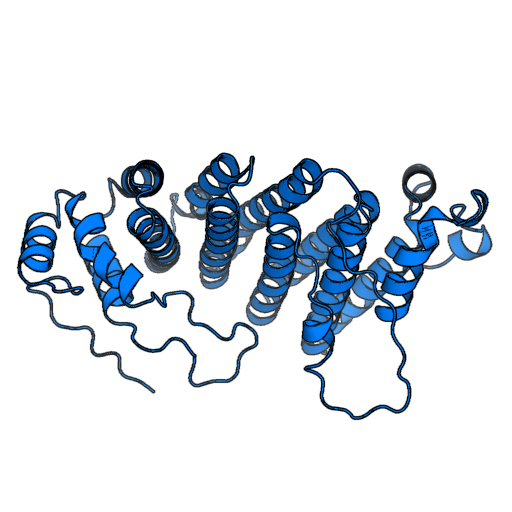14.253 -2.201 -6.064 1.00 91.81 214 ILE A N 1
ATOM 1706 C CA . ILE A 1 214 ? -14.226 -2.674 -7.453 1.00 91.81 214 ILE A CA 1
ATOM 1707 C C . ILE A 1 214 ? -14.547 -4.170 -7.593 1.00 91.81 214 ILE A C 1
ATOM 1709 O O . ILE A 1 214 ? -14.572 -4.689 -8.704 1.00 91.81 214 ILE A O 1
ATOM 1713 N N . LYS A 1 215 ? -14.845 -4.864 -6.482 1.00 94.25 215 LYS A N 1
ATOM 1714 C CA . LYS A 1 215 ? -15.142 -6.309 -6.437 1.00 94.25 215 LYS A CA 1
ATOM 1715 C C . LYS A 1 215 ? -14.030 -7.164 -7.060 1.00 94.25 215 LYS A C 1
ATOM 1717 O O . LYS A 1 215 ? -14.306 -8.127 -7.772 1.00 94.25 215 LYS A O 1
ATOM 1722 N N . SER A 1 216 ? -12.782 -6.810 -6.760 1.00 94.06 216 SER A N 1
ATOM 1723 C CA . SER A 1 216 ? -11.581 -7.518 -7.207 1.00 94.06 216 SER A CA 1
AT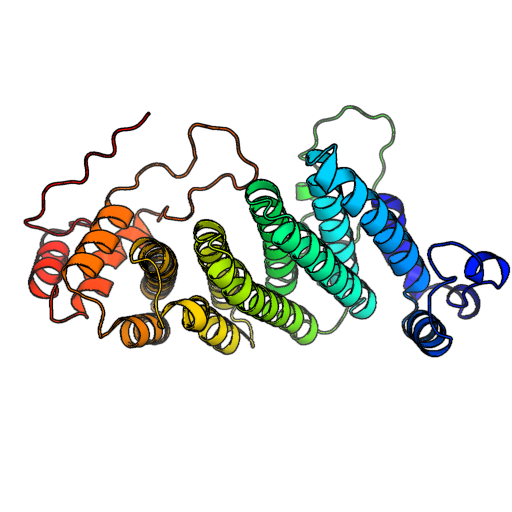OM 1724 C C . SER A 1 216 ? -11.627 -9.003 -6.848 1.00 94.06 216 SER A C 1
ATOM 1726 O O . SER A 1 216 ? -12.029 -9.383 -5.741 1.00 94.06 216 SER A O 1
ATOM 1728 N N . ASN A 1 217 ? -11.082 -9.835 -7.737 1.00 92.06 217 ASN A N 1
ATOM 1729 C CA . ASN A 1 217 ? -10.905 -11.269 -7.498 1.00 92.06 217 ASN A CA 1
ATOM 1730 C C . ASN A 1 217 ? -9.952 -11.557 -6.325 1.00 92.06 217 ASN A C 1
ATOM 1732 O O . ASN A 1 217 ? -10.027 -12.616 -5.705 1.00 92.06 217 ASN A O 1
ATOM 1736 N N . PHE A 1 218 ? -9.085 -10.599 -5.990 1.00 97.25 218 PHE A N 1
ATOM 1737 C CA . PHE A 1 218 ? -8.054 -10.732 -4.963 1.00 97.25 218 PHE A CA 1
ATOM 1738 C C . PHE A 1 218 ? -8.410 -10.036 -3.647 1.00 97.25 218 PHE A C 1
ATOM 1740 O O . PHE A 1 218 ? -7.590 -10.014 -2.728 1.00 97.25 218 PHE A O 1
ATOM 1747 N N . HIS A 1 219 ? -9.631 -9.500 -3.497 1.00 98.12 219 HIS A N 1
ATOM 1748 C CA . HIS A 1 219 ? -10.070 -8.851 -2.252 1.00 98.12 219 HIS A CA 1
ATOM 1749 C C . HIS A 1 219 ? -9.867 -9.746 -1.020 1.00 98.12 219 HIS A C 1
ATOM 1751 O O . HIS A 1 219 ? -9.345 -9.298 0.004 1.00 98.12 219 HIS A O 1
ATOM 1757 N N . LYS A 1 220 ? -10.221 -11.033 -1.127 1.00 98.06 220 LYS A N 1
ATOM 1758 C CA . LYS A 1 220 ? -10.079 -11.999 -0.030 1.00 98.06 220 LYS A CA 1
ATOM 1759 C C . LYS A 1 220 ? -8.623 -12.151 0.418 1.00 98.06 220 LYS A C 1
ATOM 1761 O O . LYS A 1 220 ? -8.377 -12.179 1.628 1.00 98.06 220 LYS A O 1
ATOM 1766 N N . ASP A 1 221 ? -7.704 -12.243 -0.541 1.00 98.44 221 ASP A N 1
ATOM 1767 C CA . ASP A 1 221 ? -6.268 -12.426 -0.309 1.00 98.44 221 ASP A CA 1
ATOM 1768 C C . ASP A 1 221 ? -5.612 -11.136 0.197 1.00 98.44 221 ASP A C 1
ATOM 1770 O O . ASP A 1 221 ? -4.723 -11.178 1.050 1.00 98.44 221 ASP A O 1
ATOM 1774 N N . LEU A 1 222 ? -6.083 -9.976 -0.271 1.00 98.50 222 LEU A N 1
ATOM 1775 C CA . LEU A 1 222 ? -5.694 -8.668 0.254 1.00 98.50 222 LEU A CA 1
ATOM 1776 C C . LEU A 1 222 ? -6.119 -8.518 1.715 1.00 98.50 222 LEU A C 1
ATOM 1778 O O . LEU A 1 222 ? -5.309 -8.107 2.541 1.00 98.50 222 LEU A O 1
ATOM 1782 N N . LEU A 1 223 ? -7.349 -8.914 2.058 1.00 98.56 223 LEU A N 1
ATOM 1783 C CA . LEU A 1 223 ? -7.819 -8.901 3.442 1.00 98.56 223 LEU A CA 1
ATOM 1784 C C . LEU A 1 223 ? -7.012 -9.871 4.319 1.00 98.56 223 LEU A C 1
ATOM 1786 O O . LEU A 1 223 ? -6.669 -9.528 5.442 1.00 98.56 223 LEU A O 1
ATOM 1790 N N . GLU A 1 224 ? -6.665 -11.062 3.823 1.00 98.06 224 GLU A N 1
ATOM 1791 C CA . GLU A 1 224 ? -5.782 -11.983 4.558 1.00 98.06 224 GLU A CA 1
ATOM 1792 C C . GLU A 1 224 ? -4.369 -11.414 4.749 1.00 98.06 224 GLU A C 1
ATOM 1794 O O . GLU A 1 224 ? -3.783 -11.564 5.818 1.00 98.06 224 GLU A O 1
ATOM 1799 N N . THR A 1 225 ? -3.836 -10.726 3.740 1.00 98.00 225 THR A N 1
ATOM 1800 C CA . THR A 1 225 ? -2.538 -10.048 3.828 1.00 98.00 225 THR A CA 1
ATOM 1801 C C . THR A 1 225 ? -2.579 -8.916 4.855 1.00 98.00 225 THR A C 1
ATOM 1803 O O . THR A 1 225 ? -1.654 -8.789 5.653 1.00 98.00 225 THR A O 1
ATOM 1806 N N . PHE A 1 226 ? -3.661 -8.134 4.863 1.00 98.06 226 PHE A N 1
ATOM 1807 C CA . PHE A 1 226 ? -3.873 -7.012 5.773 1.00 98.06 226 PHE A CA 1
ATOM 1808 C C . PHE A 1 226 ? -3.975 -7.438 7.243 1.00 98.06 226 PHE A C 1
ATOM 1810 O O . PHE A 1 226 ? -3.343 -6.830 8.100 1.00 98.06 226 PHE A O 1
ATOM 1817 N N . LEU A 1 227 ? -4.726 -8.506 7.531 1.00 96.38 227 LEU A N 1
ATOM 1818 C CA . LEU A 1 227 ? -4.879 -9.034 8.894 1.00 96.38 227 LEU A CA 1
ATOM 1819 C C . LEU A 1 227 ? -3.575 -9.597 9.476 1.00 96.38 227 LEU A C 1
ATOM 1821 O O . LEU A 1 227 ? -3.501 -9.823 10.668 1.00 96.38 227 LEU A O 1
ATOM 1825 N N . ARG A 1 228 ? -2.556 -9.818 8.640 1.00 94.19 228 ARG A N 1
ATOM 1826 C CA . ARG A 1 228 ? -1.254 -10.371 9.032 1.00 94.19 228 ARG A CA 1
ATOM 1827 C C . ARG A 1 228 ? -0.118 -9.345 9.017 1.00 94.19 228 ARG A C 1
ATOM 1829 O O . ARG A 1 228 ? 1.055 -9.723 8.929 1.00 94.19 228 ARG A O 1
ATOM 1836 N N . VAL A 1 229 ? -0.434 -8.049 8.976 1.00 92.12 229 VAL A N 1
ATOM 1837 C CA . VAL A 1 229 ? 0.573 -6.971 8.914 1.00 92.12 229 VAL A CA 1
ATOM 1838 C C . VAL A 1 229 ? 1.360 -6.853 10.223 1.00 92.12 229 VAL A C 1
ATOM 1840 O O . VAL A 1 229 ? 2.536 -6.485 10.187 1.00 92.12 229 VAL A O 1
ATOM 1843 N N . ASP A 1 230 ? 0.752 -7.210 11.350 1.00 87.44 230 ASP A N 1
ATOM 1844 C CA . ASP A 1 230 ? 1.308 -7.146 12.701 1.00 87.44 230 ASP A CA 1
ATOM 1845 C C . ASP A 1 230 ? 1.773 -8.495 13.275 1.00 87.44 230 ASP A C 1
ATOM 1847 O O . ASP A 1 230 ? 2.298 -8.498 14.383 1.00 87.44 230 ASP A O 1
ATOM 1851 N N . ASP A 1 231 ? 1.732 -9.605 12.519 1.00 87.06 231 ASP A N 1
ATOM 1852 C CA . ASP A 1 231 ? 2.219 -10.933 12.963 1.00 87.06 231 ASP A CA 1
ATOM 1853 C C . ASP A 1 231 ? 3.621 -10.879 13.607 1.00 87.06 231 ASP A C 1
ATOM 1855 O O . ASP A 1 231 ? 3.933 -11.589 14.559 1.00 87.06 231 ASP A O 1
ATOM 1859 N N . SER A 1 232 ? 4.510 -10.033 13.068 1.00 75.88 232 SER A N 1
ATOM 1860 C CA . SER A 1 232 ? 5.887 -9.889 13.572 1.00 75.88 232 SER A CA 1
ATOM 1861 C C . SER A 1 232 ? 5.973 -9.123 14.900 1.00 75.88 232 SER A C 1
ATOM 1863 O O . SER A 1 232 ? 6.997 -9.195 15.576 1.00 75.88 232 SER A O 1
ATOM 1865 N N . ALA A 1 233 ? 4.919 -8.389 15.266 1.00 66.56 233 ALA A N 1
ATOM 1866 C CA . ALA A 1 233 ? 4.822 -7.571 16.469 1.00 66.56 233 ALA A CA 1
ATOM 1867 C C . ALA A 1 233 ? 4.170 -8.291 17.659 1.00 66.56 233 ALA A C 1
ATOM 1869 O O . ALA A 1 233 ? 4.397 -7.900 18.807 1.00 66.56 233 ALA A O 1
ATOM 1870 N N . GLU A 1 234 ? 3.424 -9.371 17.422 1.00 61.03 234 GLU A N 1
ATOM 1871 C CA . GLU A 1 234 ? 2.711 -10.115 18.471 1.00 61.03 234 GLU A CA 1
ATOM 1872 C C . GLU A 1 234 ? 3.648 -10.816 19.482 1.00 61.03 234 GLU A C 1
ATOM 1874 O O . GLU A 1 234 ? 3.240 -11.118 20.601 1.00 61.03 234 GLU A O 1
ATOM 1879 N N . GLY A 1 235 ? 4.928 -11.021 19.138 1.00 56.50 235 GLY A N 1
ATOM 1880 C CA . GLY A 1 235 ? 5.929 -11.687 19.989 1.00 56.50 235 GLY A CA 1
ATOM 1881 C C . GLY A 1 235 ? 6.695 -10.797 20.982 1.00 56.50 235 GLY A C 1
ATOM 1882 O O . GLY A 1 235 ? 7.574 -11.302 21.678 1.00 56.50 235 GLY A O 1
ATOM 1883 N N . GLY A 1 236 ? 6.414 -9.489 21.048 1.00 54.38 236 GLY A N 1
ATOM 1884 C CA . GLY A 1 236 ? 7.127 -8.567 21.951 1.00 54.38 236 GLY A CA 1
ATOM 1885 C C . GLY A 1 236 ? 7.005 -7.075 21.624 1.00 54.38 236 GLY A C 1
ATOM 1886 O O . GLY A 1 236 ? 7.898 -6.302 21.967 1.00 54.38 236 GLY A O 1
ATOM 1887 N N . GLY A 1 237 ? 5.960 -6.662 20.904 1.00 52.25 237 GLY A N 1
ATOM 1888 C CA . GLY A 1 237 ? 5.834 -5.299 20.401 1.00 52.25 237 GLY A CA 1
ATOM 1889 C C . GLY A 1 237 ? 5.419 -4.239 21.400 1.00 52.25 237 GLY A C 1
ATOM 1890 O O . GLY A 1 237 ? 4.768 -4.496 22.408 1.00 52.25 237 GLY A O 1
ATOM 1891 N N . SER A 1 238 ? 5.807 -3.007 21.065 1.00 57.50 238 SER A N 1
ATOM 1892 C CA . SER A 1 238 ? 5.337 -1.806 21.744 1.00 57.50 238 SER A CA 1
ATOM 1893 C C . SER A 1 238 ? 3.822 -1.695 21.586 1.00 57.50 238 SER A C 1
ATOM 1895 O O . SER A 1 238 ? 3.291 -1.760 20.475 1.00 57.50 238 SER A O 1
ATOM 1897 N N . GLU A 1 239 ? 3.128 -1.498 22.704 1.00 62.25 239 GLU A N 1
ATOM 1898 C CA . GLU A 1 239 ? 1.674 -1.335 22.781 1.00 62.25 239 GLU A CA 1
ATOM 1899 C C . GLU A 1 239 ? 1.141 -0.259 21.814 1.00 62.25 239 GLU A C 1
ATOM 1901 O O . GLU A 1 239 ? 0.062 -0.413 21.237 1.00 62.25 239 GLU A O 1
ATOM 1906 N N . THR A 1 240 ? 1.933 0.788 21.564 1.00 61.09 240 THR A N 1
ATOM 1907 C CA . THR A 1 240 ? 1.609 1.877 20.634 1.00 61.09 240 THR A CA 1
ATOM 1908 C C . THR A 1 240 ? 1.543 1.416 19.172 1.00 61.09 240 THR A C 1
ATOM 1910 O O . THR A 1 240 ? 0.670 1.870 18.438 1.00 61.09 240 THR A O 1
ATOM 1913 N N . THR A 1 241 ? 2.415 0.497 18.733 1.00 63.78 241 THR A N 1
ATOM 1914 C CA . THR A 1 241 ? 2.447 0.011 17.336 1.00 63.78 241 THR A CA 1
ATOM 1915 C C . THR A 1 241 ? 1.192 -0.766 16.984 1.00 63.78 241 THR A C 1
ATOM 1917 O O . THR A 1 241 ? 0.556 -0.506 15.964 1.00 63.78 241 THR A O 1
ATOM 1920 N N . LEU A 1 242 ? 0.829 -1.713 17.853 1.00 77.69 242 LEU A N 1
ATOM 1921 C CA . LEU A 1 242 ? -0.345 -2.558 17.661 1.00 77.69 242 LEU A CA 1
ATOM 1922 C C . LEU A 1 242 ? -1.606 -1.694 17.602 1.00 77.69 242 LEU A C 1
ATOM 1924 O O . LEU A 1 242 ? -2.471 -1.922 16.764 1.00 77.69 242 LEU A O 1
ATOM 1928 N N . ARG A 1 243 ? -1.677 -0.631 18.413 1.00 87.38 243 ARG A N 1
ATOM 1929 C CA . ARG A 1 243 ? -2.807 0.304 18.400 1.00 87.38 243 ARG A CA 1
ATOM 1930 C C . ARG A 1 243 ? -3.000 0.992 17.042 1.00 87.38 243 ARG A C 1
ATOM 1932 O O . ARG A 1 243 ? -4.132 1.036 16.566 1.00 87.38 243 ARG A O 1
ATOM 1939 N N . GLY A 1 244 ? -1.928 1.468 16.404 1.00 89.75 244 GLY A N 1
ATOM 1940 C CA . GLY A 1 244 ? -1.980 2.061 15.059 1.00 89.75 244 GLY A CA 1
ATOM 1941 C C . GLY A 1 244 ? -2.519 1.088 14.005 1.00 89.75 244 GLY A C 1
ATOM 1942 O O . GLY A 1 244 ? -3.457 1.401 13.274 1.00 89.75 244 GLY A O 1
ATOM 1943 N N . VAL A 1 245 ? -2.016 -0.151 14.005 1.00 92.62 245 VAL A N 1
ATOM 1944 C CA . VAL A 1 245 ? -2.505 -1.209 13.101 1.00 92.62 245 VAL A CA 1
ATOM 1945 C C . VAL A 1 245 ? -3.984 -1.521 13.354 1.00 92.62 245 VAL A C 1
ATOM 1947 O O . VAL A 1 245 ? -4.776 -1.585 12.411 1.00 92.62 245 VAL A O 1
ATOM 1950 N N . ARG A 1 246 ? -4.398 -1.637 14.623 1.00 94.81 246 ARG A N 1
ATOM 1951 C CA . ARG A 1 246 ? -5.805 -1.867 14.978 1.00 94.81 246 ARG A CA 1
ATOM 1952 C C . ARG A 1 246 ? -6.716 -0.714 14.538 1.00 94.81 246 ARG A C 1
ATOM 1954 O O . ARG A 1 246 ? -7.838 -0.974 14.112 1.00 94.81 246 ARG A O 1
ATOM 1961 N N . ARG A 1 247 ? -6.261 0.545 14.557 1.00 95.75 247 ARG A N 1
ATOM 1962 C CA . ARG A 1 247 ? -7.033 1.678 14.004 1.00 95.75 247 ARG A CA 1
ATOM 1963 C C . ARG A 1 247 ? -7.276 1.531 12.506 1.00 95.75 247 ARG A C 1
ATOM 1965 O O . ARG A 1 247 ? -8.420 1.666 12.066 1.00 95.75 247 ARG A O 1
ATOM 1972 N N . ALA A 1 248 ? -6.248 1.169 11.736 1.00 96.44 248 ALA A N 1
ATOM 1973 C CA . ALA A 1 248 ? -6.401 0.864 10.312 1.00 96.44 248 ALA A CA 1
ATOM 1974 C C . ALA A 1 248 ? -7.425 -0.264 10.079 1.00 96.44 248 ALA A C 1
ATOM 1976 O O . ALA A 1 248 ? -8.254 -0.185 9.167 1.00 96.44 248 ALA A O 1
ATOM 1977 N N . GLN A 1 249 ? -7.408 -1.298 10.926 1.00 97.69 249 GLN A N 1
ATOM 1978 C CA . GLN A 1 249 ? -8.347 -2.417 10.850 1.00 97.69 249 GLN A CA 1
ATOM 1979 C C . GLN A 1 249 ? -9.790 -1.992 11.150 1.00 97.69 249 GLN A C 1
ATOM 1981 O O . GLN A 1 249 ? -10.690 -2.288 10.363 1.00 97.69 249 GLN A O 1
ATOM 1986 N N . VAL A 1 250 ? -10.023 -1.239 12.228 1.00 98.19 250 VAL A N 1
ATOM 1987 C CA . VAL A 1 250 ? -11.357 -0.709 12.560 1.00 98.19 250 VAL A CA 1
ATOM 1988 C C . VAL A 1 250 ? -11.872 0.216 11.458 1.00 98.19 250 VAL A C 1
ATOM 1990 O O . VAL A 1 250 ? -13.045 0.133 11.090 1.00 98.19 250 VAL A O 1
ATOM 1993 N N . LYS A 1 251 ? -11.004 1.043 10.865 1.00 97.88 251 LYS A N 1
ATOM 1994 C CA . LYS A 1 251 ? -11.354 1.890 9.718 1.00 97.88 251 LYS A CA 1
ATOM 1995 C C . LYS A 1 251 ? -11.869 1.069 8.537 1.00 97.88 251 LYS A C 1
ATOM 1997 O O . LYS A 1 251 ? -12.932 1.377 7.998 1.00 97.88 251 LYS A O 1
ATOM 2002 N N . LEU A 1 252 ? -11.171 -0.007 8.170 1.00 98.25 252 LEU A N 1
ATOM 2003 C CA . LEU A 1 252 ? -11.625 -0.904 7.107 1.00 98.25 252 LEU A CA 1
ATOM 2004 C C . LEU A 1 252 ? -12.935 -1.623 7.478 1.00 98.25 252 LEU A C 1
ATOM 2006 O O . LEU A 1 252 ? -13.821 -1.759 6.635 1.00 98.25 252 LEU A O 1
ATOM 2010 N N . ALA A 1 253 ? -13.103 -2.026 8.740 1.00 98.69 253 ALA A N 1
ATOM 2011 C CA . ALA A 1 253 ? -14.346 -2.632 9.216 1.00 98.69 253 ALA A CA 1
ATOM 2012 C C . ALA A 1 253 ? -15.544 -1.674 9.109 1.00 98.69 253 ALA A C 1
ATOM 2014 O O . ALA A 1 253 ? -16.614 -2.088 8.662 1.00 98.69 253 ALA A O 1
ATOM 2015 N N . CYS A 1 254 ? -15.357 -0.393 9.441 1.00 98.38 254 CYS A N 1
ATOM 2016 C CA . CYS A 1 254 ? -16.385 0.636 9.280 1.00 98.38 254 CYS A CA 1
ATOM 2017 C C . CYS A 1 254 ? -16.748 0.844 7.803 1.00 98.38 254 CYS A C 1
ATOM 2019 O O . CYS A 1 254 ? -17.928 0.964 7.480 1.00 98.38 254 CYS A O 1
ATOM 2021 N N . THR A 1 255 ? -15.768 0.808 6.892 1.00 98.06 255 THR A N 1
ATOM 2022 C CA . THR A 1 255 ? -16.031 0.831 5.443 1.00 98.06 255 THR A CA 1
ATOM 2023 C C . THR A 1 255 ? -16.891 -0.353 5.003 1.00 98.06 255 THR A C 1
ATOM 2025 O O . THR A 1 255 ? -17.854 -0.159 4.263 1.00 98.06 255 THR A O 1
ATOM 2028 N N . TYR A 1 256 ? -16.598 -1.570 5.472 1.00 98.62 256 TYR A N 1
ATOM 2029 C CA . TYR A 1 256 ? -17.414 -2.744 5.148 1.00 98.62 256 TYR A CA 1
ATOM 2030 C C . TYR A 1 256 ? -18.839 -2.635 5.687 1.00 98.62 256 TYR A C 1
ATOM 2032 O O . TYR A 1 256 ? -19.783 -2.909 4.949 1.00 98.62 256 TYR A O 1
ATOM 2040 N N . LEU A 1 257 ? -19.002 -2.214 6.944 1.00 98.50 257 LEU A N 1
ATOM 2041 C CA . LEU A 1 257 ? -20.314 -2.028 7.565 1.00 98.50 257 LEU A CA 1
ATOM 2042 C C . LEU A 1 257 ? -21.163 -1.001 6.820 1.00 98.50 257 LEU A C 1
ATOM 2044 O O . LEU A 1 257 ? -22.321 -1.280 6.517 1.00 98.50 257 LEU A O 1
ATOM 2048 N N . LEU A 1 258 ? -20.562 0.131 6.442 1.00 97.81 258 LEU A N 1
ATOM 2049 C CA . LEU A 1 258 ? -21.225 1.176 5.663 1.00 97.81 258 LEU A CA 1
ATOM 2050 C C . LEU A 1 258 ? -21.803 0.646 4.338 1.00 97.81 258 LEU A C 1
ATOM 2052 O O . LEU A 1 258 ? -22.831 1.127 3.876 1.00 97.81 258 LEU A O 1
ATOM 2056 N N . HIS A 1 259 ? -21.174 -0.375 3.751 1.00 97.88 259 HIS A N 1
ATOM 2057 C CA . HIS A 1 259 ? -21.597 -0.997 2.494 1.00 97.88 259 HIS A CA 1
ATOM 2058 C C . HIS A 1 259 ? -22.352 -2.324 2.696 1.00 97.88 259 HIS A C 1
ATOM 2060 O O . HIS A 1 259 ? -22.511 -3.094 1.750 1.00 97.88 259 HIS A O 1
ATOM 2066 N N . GLY A 1 260 ? -22.794 -2.628 3.922 1.00 97.75 260 GLY A N 1
ATOM 2067 C CA . GLY A 1 260 ? -23.547 -3.846 4.243 1.00 97.75 260 GLY A CA 1
ATOM 2068 C C . GLY A 1 260 ? -22.732 -5.146 4.193 1.00 97.75 260 GLY A C 1
ATOM 2069 O O . GLY A 1 260 ? -23.296 -6.235 4.280 1.00 97.75 260 GLY A O 1
ATOM 2070 N N . ALA A 1 261 ? -21.405 -5.072 4.078 1.00 97.94 261 ALA A N 1
ATOM 2071 C CA . ALA A 1 261 ? -20.517 -6.227 3.978 1.00 97.94 261 ALA A CA 1
ATOM 2072 C C . ALA A 1 261 ? -20.090 -6.762 5.359 1.00 97.94 261 ALA A C 1
ATOM 2074 O O . ALA A 1 261 ? -18.899 -6.920 5.646 1.00 97.94 261 ALA A O 1
ATOM 2075 N N . GLU A 1 262 ? -21.067 -7.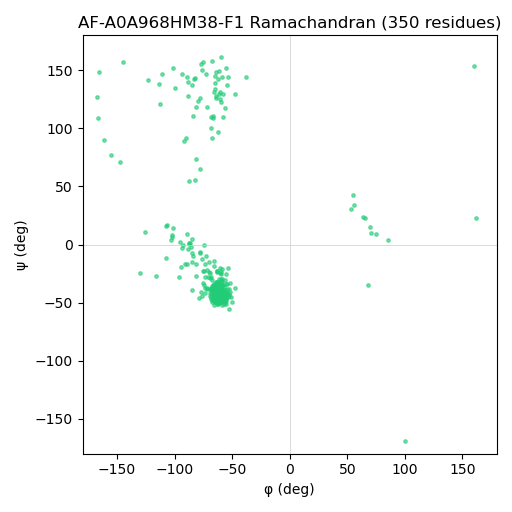071 6.224 1.00 98.31 262 GLU A N 1
ATOM 2076 C CA . GLU A 1 262 ? -20.827 -7.507 7.611 1.00 98.31 262 GLU A CA 1
ATOM 2077 C C . GLU A 1 262 ? -19.844 -8.685 7.694 1.00 98.31 262 GLU A C 1
ATOM 2079 O O . GLU A 1 262 ? -18.977 -8.702 8.565 1.00 98.31 262 GLU A O 1
ATOM 2084 N N . VAL A 1 263 ? -19.911 -9.639 6.758 1.00 98.06 263 VAL A N 1
ATOM 2085 C CA . VAL A 1 263 ? -19.028 -10.819 6.727 1.00 98.06 263 VAL A CA 1
ATOM 2086 C C . VAL A 1 263 ? -17.543 -10.431 6.745 1.00 98.06 263 VAL A C 1
ATOM 2088 O O . VAL A 1 263 ? -16.744 -11.081 7.421 1.00 98.06 263 VAL A O 1
ATOM 2091 N N . HIS A 1 264 ? -17.149 -9.362 6.049 1.00 98.31 264 HIS A N 1
ATOM 2092 C CA . HIS A 1 264 ? -15.758 -8.904 6.030 1.00 98.31 264 HIS A CA 1
ATOM 2093 C C . HIS A 1 264 ? -15.379 -8.153 7.311 1.00 98.31 264 HIS A C 1
ATOM 2095 O O . HIS A 1 264 ? -14.312 -8.409 7.869 1.00 98.31 264 HIS A O 1
ATOM 2101 N N . ALA A 1 265 ? -16.271 -7.310 7.837 1.00 98.50 265 ALA A N 1
ATOM 2102 C CA . ALA A 1 265 ? -16.077 -6.667 9.138 1.00 98.50 265 ALA A CA 1
ATOM 2103 C C . ALA A 1 265 ? -15.953 -7.702 10.274 1.00 98.50 265 ALA A C 1
ATOM 2105 O O . ALA A 1 265 ? -15.123 -7.554 11.170 1.00 98.50 265 ALA A O 1
ATOM 2106 N N . ARG A 1 266 ? -16.705 -8.808 10.207 1.00 98.38 266 ARG A N 1
ATOM 2107 C CA . ARG A 1 266 ? -16.623 -9.924 11.162 1.00 98.38 266 ARG A CA 1
ATOM 2108 C C . ARG A 1 266 ? -15.272 -10.629 11.145 1.00 98.38 266 ARG A C 1
ATOM 2110 O O . ARG A 1 266 ? -14.841 -11.084 12.201 1.00 98.38 266 ARG A O 1
ATOM 2117 N N . ARG A 1 267 ? -14.588 -10.696 9.996 1.00 98.38 267 ARG A N 1
ATOM 2118 C CA . ARG A 1 267 ? -13.212 -11.224 9.929 1.00 98.38 267 ARG A CA 1
ATOM 2119 C C . ARG A 1 267 ? -12.247 -10.351 10.727 1.00 98.38 267 ARG A C 1
ATOM 2121 O O . ARG A 1 267 ? -11.453 -10.893 11.482 1.00 98.38 267 ARG A O 1
ATOM 2128 N N . ILE A 1 268 ? -12.370 -9.028 10.610 1.00 98.06 268 ILE A N 1
ATOM 2129 C CA . ILE A 1 268 ? -11.562 -8.076 11.387 1.00 98.06 268 ILE A CA 1
ATOM 2130 C C . ILE A 1 268 ? -11.885 -8.186 12.883 1.00 98.06 268 ILE A C 1
ATOM 2132 O O . ILE A 1 268 ? -10.988 -8.293 13.709 1.00 98.06 268 ILE A O 1
ATOM 2136 N N . HIS A 1 269 ? -13.165 -8.251 13.252 1.00 97.94 269 HIS A N 1
ATOM 2137 C CA . HIS A 1 269 ? -13.555 -8.488 14.645 1.00 97.94 269 HIS A CA 1
ATOM 2138 C C . HIS A 1 269 ? -12.988 -9.805 15.201 1.00 97.94 269 HIS A C 1
ATOM 2140 O O . HIS A 1 269 ? -12.525 -9.847 16.336 1.00 97.94 269 HIS A O 1
ATOM 2146 N N . ALA A 1 270 ? -13.019 -10.889 14.418 1.00 97.12 270 ALA A N 1
ATOM 2147 C CA . ALA A 1 270 ? -12.495 -12.183 14.847 1.00 97.12 270 ALA A CA 1
ATOM 2148 C C . ALA A 1 270 ? -10.979 -12.154 15.095 1.00 97.12 270 ALA A C 1
ATOM 2150 O O . ALA A 1 270 ? -10.512 -12.858 15.994 1.00 97.12 270 ALA A O 1
ATOM 2151 N N . ASP A 1 271 ? -10.247 -11.351 14.322 1.00 94.75 271 ASP A N 1
ATOM 2152 C CA . ASP A 1 271 ? -8.818 -11.078 14.495 1.00 94.75 271 ASP A CA 1
ATOM 2153 C C . ASP A 1 271 ? -8.552 -10.319 15.807 1.00 94.75 271 ASP A C 1
ATOM 2155 O O . ASP A 1 271 ? -7.738 -10.729 16.627 1.00 94.75 271 ASP A O 1
ATOM 2159 N N . MET A 1 272 ? -9.367 -9.301 16.092 1.00 94.19 272 MET A N 1
ATOM 2160 C CA . MET A 1 272 ? -9.247 -8.445 17.279 1.00 94.19 272 MET A CA 1
ATOM 2161 C C . MET A 1 272 ? -9.928 -8.997 18.547 1.00 94.19 272 MET A C 1
ATOM 2163 O O . MET A 1 272 ? -9.997 -8.312 19.568 1.00 94.19 272 MET A O 1
ATOM 2167 N N . ARG A 1 273 ? -10.485 -10.215 18.522 1.00 93.06 273 ARG A N 1
ATOM 2168 C CA . ARG A 1 273 ? -11.426 -10.704 19.557 1.00 93.06 273 ARG A CA 1
ATOM 2169 C C . ARG A 1 273 ? -10.871 -10.736 20.988 1.00 93.06 273 ARG A C 1
ATOM 2171 O O . ARG A 1 273 ? -11.649 -10.715 21.936 1.00 93.06 273 ARG A O 1
ATOM 2178 N N . ASN A 1 274 ? -9.550 -10.835 21.127 1.00 89.81 274 ASN A N 1
ATOM 2179 C CA . ASN A 1 274 ? -8.852 -10.964 22.408 1.00 89.81 274 ASN A CA 1
ATOM 2180 C C . ASN A 1 274 ? -8.209 -9.647 22.874 1.00 89.81 274 ASN A C 1
ATOM 2182 O O . ASN A 1 274 ? -7.440 -9.655 23.834 1.00 89.81 274 ASN A O 1
ATOM 2186 N N . GLU A 1 275 ? -8.478 -8.531 22.194 1.00 91.62 275 GLU A N 1
ATOM 2187 C CA . GLU A 1 275 ? -7.874 -7.249 22.547 1.00 91.62 275 GLU A CA 1
ATOM 2188 C C . GLU A 1 275 ? -8.329 -6.761 23.938 1.00 91.62 275 GLU A C 1
ATOM 2190 O O . GLU A 1 275 ? -9.514 -6.872 24.279 1.00 91.62 275 GLU A O 1
ATOM 2195 N N . PRO A 1 276 ? -7.419 -6.192 24.757 1.00 91.94 276 PRO A N 1
ATOM 2196 C CA . PRO A 1 276 ? -7.771 -5.650 26.065 1.00 91.94 276 PRO A CA 1
ATOM 2197 C C . PRO A 1 276 ? -8.826 -4.541 25.973 1.00 91.94 276 PRO A C 1
ATOM 2199 O O . PRO A 1 276 ? -8.791 -3.703 25.070 1.00 91.94 276 PRO A O 1
ATOM 2202 N N . VAL A 1 277 ? -9.722 -4.481 26.964 1.00 92.00 277 VAL A N 1
ATOM 2203 C CA . VAL A 1 277 ? -10.818 -3.494 27.024 1.00 92.00 277 VAL A CA 1
ATOM 2204 C C . VAL A 1 277 ? -10.324 -2.049 26.908 1.00 92.00 277 VAL A C 1
ATOM 2206 O O . VAL A 1 277 ? -10.892 -1.267 26.149 1.00 92.00 277 VAL A O 1
ATOM 2209 N N . GLU A 1 278 ? -9.226 -1.710 27.588 1.00 90.00 278 GLU A N 1
ATOM 2210 C CA . GLU A 1 278 ? -8.655 -0.359 27.557 1.00 90.00 278 GLU A CA 1
ATOM 2211 C C . GLU A 1 278 ? -8.136 0.013 26.165 1.00 90.00 278 GLU A C 1
ATOM 2213 O O . GLU A 1 278 ? -8.311 1.145 25.712 1.00 90.00 278 GLU A O 1
ATOM 2218 N N . ARG A 1 279 ? -7.576 -0.958 25.434 1.00 90.12 279 ARG A N 1
ATOM 2219 C CA . ARG A 1 279 ? -7.120 -0.750 24.059 1.00 90.12 279 ARG A CA 1
ATOM 2220 C C . ARG A 1 279 ? -8.300 -0.549 23.113 1.00 90.12 279 ARG A C 1
ATOM 2222 O O . ARG A 1 279 ? -8.269 0.380 22.312 1.00 90.12 279 ARG A O 1
ATOM 2229 N N . LEU A 1 280 ? -9.352 -1.363 23.231 1.00 94.12 280 LEU A N 1
ATOM 2230 C CA . LEU A 1 280 ? -10.574 -1.217 22.430 1.00 94.12 280 LEU A CA 1
ATOM 2231 C C . LEU A 1 280 ? -11.230 0.153 22.646 1.00 94.12 280 LEU A C 1
ATOM 2233 O O . LEU A 1 280 ? -11.503 0.855 21.672 1.00 94.12 280 LEU A O 1
ATOM 2237 N N . ARG A 1 281 ? -11.425 0.566 23.907 1.00 92.88 281 ARG A N 1
ATOM 2238 C CA . ARG A 1 281 ? -11.967 1.895 24.237 1.00 92.88 281 ARG A CA 1
ATOM 2239 C C . ARG A 1 281 ? -11.077 3.011 23.704 1.00 92.88 281 ARG A C 1
ATOM 2241 O O . ARG A 1 281 ? -11.587 3.963 23.119 1.00 92.88 281 ARG A O 1
ATOM 2248 N N . GLY A 1 282 ? -9.762 2.882 23.865 1.00 91.50 282 GLY A N 1
ATOM 2249 C CA . GLY A 1 282 ? -8.803 3.861 23.373 1.00 91.50 282 GLY A CA 1
ATOM 2250 C C . GLY A 1 282 ? -8.846 4.032 21.852 1.00 91.50 282 GLY A C 1
ATOM 2251 O O . GLY A 1 282 ? -8.846 5.162 21.367 1.00 91.50 282 GLY A O 1
ATOM 2252 N N . ILE A 1 283 ? -8.906 2.934 21.095 1.00 93.81 283 ILE A N 1
ATOM 2253 C CA . ILE A 1 283 ? -9.038 2.959 19.629 1.00 93.81 283 ILE A CA 1
ATOM 2254 C C . ILE A 1 283 ? -10.353 3.629 19.226 1.00 93.81 283 ILE A C 1
ATOM 2256 O O . ILE A 1 283 ? -10.358 4.500 18.357 1.00 93.81 283 ILE A O 1
ATOM 2260 N N . TRP A 1 284 ? -11.462 3.245 19.867 1.00 95.31 284 TRP A N 1
ATOM 2261 C CA . TRP A 1 284 ? -12.771 3.831 19.588 1.00 95.31 284 TRP A CA 1
ATOM 2262 C C . TRP A 1 284 ? -12.757 5.346 19.822 1.00 95.31 284 TRP A C 1
ATOM 2264 O O . TRP A 1 284 ? -13.158 6.102 18.940 1.00 95.31 284 TRP A O 1
ATOM 2274 N N . GLN A 1 285 ? -12.240 5.809 20.962 1.00 92.81 285 GLN A N 1
ATOM 2275 C CA . GLN A 1 285 ? -12.177 7.238 21.280 1.00 92.81 285 GLN A CA 1
ATOM 2276 C C . GLN A 1 285 ? -11.346 8.027 20.282 1.00 92.81 285 GLN A C 1
ATOM 2278 O O . GLN A 1 285 ? -11.794 9.074 19.835 1.00 92.81 285 GLN A O 1
ATOM 2283 N N . GLU A 1 286 ? -10.156 7.543 19.925 1.00 91.44 286 GLU A N 1
ATOM 2284 C CA . GLU A 1 286 ? -9.273 8.246 18.989 1.00 91.44 286 GLU A CA 1
ATOM 2285 C C . GLU A 1 286 ? -9.922 8.403 17.612 1.00 91.44 286 GLU A C 1
ATOM 2287 O O . GLU A 1 286 ? -9.964 9.509 17.069 1.00 91.44 286 GLU A O 1
ATOM 2292 N N . LEU A 1 287 ? -10.490 7.316 17.079 1.00 93.69 287 LEU A N 1
ATOM 2293 C CA . LEU A 1 287 ? -11.177 7.324 15.787 1.00 93.69 287 LEU A CA 1
ATOM 2294 C C . LEU A 1 287 ? -12.443 8.188 15.811 1.00 93.69 287 LEU A C 1
ATOM 2296 O O . LEU A 1 287 ? -12.730 8.905 14.851 1.00 93.69 287 LEU A O 1
ATOM 2300 N N . ALA A 1 288 ? -13.197 8.144 16.912 1.00 92.56 288 ALA A N 1
ATOM 2301 C CA . ALA A 1 288 ? -14.384 8.965 17.079 1.00 92.56 288 ALA A CA 1
ATOM 2302 C C . ALA A 1 288 ? -14.027 10.448 17.230 1.00 92.56 288 ALA A C 1
ATOM 2304 O O . ALA A 1 288 ? -14.748 11.273 16.680 1.00 92.56 288 ALA A O 1
ATOM 2305 N N . ALA A 1 289 ? -12.937 10.793 17.929 1.00 90.06 289 ALA A N 1
ATOM 2306 C CA . ALA A 1 289 ? -12.524 12.160 18.266 1.00 90.06 289 ALA A CA 1
ATOM 2307 C C . ALA A 1 289 ? -11.919 12.938 17.083 1.00 90.06 289 ALA A C 1
ATOM 2309 O O . ALA A 1 289 ? -12.127 14.149 16.975 1.00 90.06 289 ALA A O 1
ATOM 2310 N N . LEU A 1 290 ? -11.217 12.279 16.159 1.00 86.62 290 LEU A N 1
ATOM 2311 C CA . LEU A 1 290 ? -10.543 12.965 15.055 1.00 86.62 290 LEU A CA 1
ATOM 2312 C C . LEU A 1 290 ? -11.545 13.605 14.074 1.00 86.62 290 LEU A C 1
ATOM 2314 O O . LEU A 1 290 ? -12.226 12.912 13.321 1.00 86.62 290 LEU A O 1
ATOM 2318 N N . ARG A 1 291 ? -11.651 14.942 14.064 1.00 82.12 291 ARG A N 1
ATOM 2319 C CA . ARG A 1 291 ? -12.567 15.695 13.175 1.00 82.12 291 ARG A CA 1
ATOM 2320 C C . ARG A 1 291 ? -11.906 16.206 11.894 1.00 82.12 291 ARG A C 1
ATOM 2322 O O . ARG A 1 291 ? -12.594 16.362 10.891 1.00 82.12 291 ARG A O 1
ATOM 2329 N N . THR A 1 292 ? -10.603 16.462 11.912 1.00 79.38 292 THR A N 1
ATOM 2330 C CA . THR A 1 292 ? -9.886 17.049 10.777 1.00 79.38 292 THR A CA 1
ATOM 2331 C C . THR A 1 292 ? -9.392 15.970 9.823 1.00 79.38 292 THR A C 1
ATOM 2333 O O . THR A 1 292 ? -8.732 15.008 10.220 1.00 79.38 292 THR A O 1
ATOM 2336 N N . ARG A 1 293 ? -9.728 16.132 8.539 1.00 80.62 293 ARG A N 1
ATOM 2337 C CA . ARG A 1 293 ? -9.222 15.268 7.470 1.00 80.62 293 ARG A CA 1
ATOM 2338 C C . ARG A 1 293 ? -7.767 15.572 7.157 1.00 80.62 293 ARG A C 1
ATOM 2340 O O . ARG A 1 293 ? -7.006 14.645 6.918 1.00 80.62 293 ARG A O 1
ATOM 2347 N N . GLU A 1 294 ? -7.408 16.846 7.125 1.00 76.19 294 GLU A N 1
ATOM 2348 C CA . GLU A 1 294 ? -6.098 17.309 6.680 1.00 76.19 294 GLU A CA 1
ATOM 2349 C C . GLU A 1 294 ? -5.208 17.638 7.876 1.00 76.19 294 GLU A C 1
ATOM 2351 O O . GLU A 1 294 ? -5.682 17.979 8.965 1.00 76.19 294 GLU A O 1
ATOM 2356 N N . PHE A 1 295 ? -3.903 17.507 7.667 1.00 66.25 295 PHE A N 1
ATOM 2357 C CA . PHE A 1 295 ? -2.919 18.004 8.616 1.00 66.25 295 PHE A CA 1
ATOM 2358 C C . PHE A 1 295 ? -2.812 19.525 8.480 1.00 66.25 295 PHE A C 1
ATOM 2360 O O . PHE A 1 295 ? -2.989 20.064 7.392 1.00 66.25 295 PHE A O 1
ATOM 2367 N N . TRP A 1 296 ? -2.478 20.208 9.576 1.00 64.81 296 TRP A N 1
ATOM 2368 C CA . TRP A 1 296 ? -2.161 21.639 9.529 1.00 64.81 296 TRP A CA 1
ATOM 2369 C C . TRP A 1 296 ? -0.914 21.925 8.672 1.00 64.81 296 TRP A C 1
ATOM 2371 O O . TRP A 1 296 ? -0.825 22.951 8.005 1.00 64.81 296 TRP A O 1
ATOM 2381 N N . GLU A 1 297 ? 0.045 20.995 8.665 1.00 66.25 297 GLU A N 1
ATOM 2382 C CA . GLU A 1 297 ? 1.243 21.063 7.830 1.00 66.25 297 GLU A CA 1
ATOM 2383 C C . GLU A 1 297 ? 1.014 20.425 6.456 1.00 66.25 297 GLU A C 1
ATOM 2385 O O . GLU A 1 297 ? 0.439 19.337 6.339 1.00 66.25 297 GLU A O 1
ATOM 2390 N N . VAL A 1 298 ? 1.552 21.070 5.416 1.00 67.19 298 VAL A N 1
ATOM 2391 C CA . VAL A 1 298 ? 1.545 20.539 4.049 1.00 67.19 298 VAL A CA 1
ATOM 2392 C C . VAL A 1 298 ? 2.303 19.213 4.007 1.00 67.19 298 VAL A C 1
ATOM 2394 O O . VAL A 1 298 ? 3.473 19.133 4.386 1.00 67.19 298 VAL A O 1
ATOM 2397 N N . ASN A 1 299 ? 1.643 18.173 3.502 1.00 75.12 299 ASN A N 1
ATOM 2398 C CA . ASN A 1 299 ? 2.273 16.896 3.204 1.00 75.12 299 ASN A CA 1
ATOM 2399 C C . ASN A 1 299 ? 1.669 16.249 1.957 1.00 75.12 299 ASN A C 1
ATOM 2401 O O . ASN A 1 299 ? 0.516 16.488 1.605 1.00 75.12 299 ASN A O 1
ATOM 2405 N N . ASP A 1 300 ? 2.449 15.366 1.340 1.00 68.00 300 ASP A N 1
ATOM 2406 C CA . ASP A 1 300 ? 2.108 14.751 0.055 1.00 68.00 300 ASP A CA 1
ATOM 2407 C C . ASP A 1 300 ? 0.943 13.747 0.136 1.00 68.00 300 ASP A C 1
ATOM 2409 O O . ASP A 1 300 ? 0.393 13.362 -0.891 1.00 68.00 300 ASP A O 1
ATOM 2413 N N . ARG A 1 301 ? 0.557 13.299 1.342 1.00 77.06 301 ARG A N 1
ATOM 2414 C CA . ARG A 1 301 ? -0.513 12.304 1.535 1.00 77.06 301 ARG A CA 1
ATOM 2415 C C . ARG A 1 301 ? -1.899 12.929 1.713 1.00 77.06 301 ARG A C 1
ATOM 2417 O O . ARG A 1 301 ? -2.897 12.216 1.589 1.00 77.06 301 ARG A O 1
ATOM 2424 N N . GLY A 1 302 ? -1.970 14.225 2.025 1.00 68.00 302 GLY A N 1
ATOM 2425 C CA . GLY A 1 302 ? -3.180 15.054 2.094 1.00 68.00 302 GLY A CA 1
ATOM 2426 C C . GLY A 1 302 ? -4.169 14.732 3.224 1.00 68.00 302 GLY A C 1
ATOM 2427 O O . GLY A 1 302 ? -4.774 15.640 3.778 1.00 68.00 302 GLY A O 1
ATOM 2428 N N . SER A 1 303 ? -4.338 13.462 3.606 1.00 73.75 303 SER A N 1
ATOM 2429 C CA . SER A 1 303 ? -5.318 13.032 4.610 1.00 73.75 303 SER A CA 1
ATOM 2430 C C . SER A 1 303 ? -4.693 12.281 5.780 1.00 73.75 303 SER A C 1
ATOM 2432 O O . SER A 1 303 ? -3.776 11.478 5.610 1.00 73.75 303 SER A O 1
ATOM 2434 N N . ASN A 1 304 ? -5.219 12.534 6.975 1.00 80.69 304 ASN A N 1
ATOM 2435 C CA . ASN A 1 304 ? -4.861 11.837 8.196 1.00 80.69 304 ASN A CA 1
ATOM 2436 C C . ASN A 1 304 ? -5.295 10.366 8.110 1.00 80.69 304 ASN A C 1
ATOM 2438 O O . ASN A 1 304 ? -6.437 10.050 7.765 1.00 80.69 304 ASN A O 1
ATOM 2442 N N . PHE A 1 305 ? -4.370 9.465 8.436 1.00 82.94 305 PHE A N 1
ATOM 2443 C CA . PHE A 1 305 ? -4.564 8.019 8.393 1.00 82.94 305 PHE A CA 1
ATOM 2444 C C . PHE A 1 305 ? -5.805 7.544 9.146 1.00 82.94 305 PHE A C 1
ATOM 2446 O O . PHE A 1 305 ? -6.555 6.702 8.634 1.00 82.94 305 PHE A O 1
ATOM 2453 N N . ASP A 1 306 ? -6.052 8.136 10.310 1.00 86.06 306 ASP A N 1
ATOM 2454 C CA . ASP A 1 306 ? -7.137 7.763 11.213 1.00 86.06 306 ASP A CA 1
ATOM 2455 C C . ASP A 1 306 ? -8.468 8.428 10.859 1.00 86.06 306 ASP A C 1
ATOM 2457 O O . ASP A 1 306 ? -9.499 8.098 11.444 1.00 86.06 306 ASP A O 1
ATOM 2461 N N . TYR A 1 307 ? -8.481 9.366 9.905 1.00 88.94 307 TYR A N 1
ATOM 2462 C CA . TYR A 1 307 ? -9.701 10.090 9.573 1.00 88.94 307 TYR A CA 1
ATOM 2463 C C . TYR A 1 307 ? -10.759 9.141 9.001 1.00 88.94 307 TYR A C 1
ATOM 2465 O O . TYR A 1 307 ? -10.512 8.405 8.037 1.00 88.94 307 TYR A O 1
ATOM 2473 N N . LEU A 1 308 ? -11.948 9.206 9.592 1.00 91.62 308 LEU A N 1
ATOM 2474 C CA . LEU A 1 308 ? -13.174 8.561 9.142 1.00 91.62 308 LEU A CA 1
ATOM 2475 C C . LEU A 1 308 ? -14.171 9.645 8.722 1.00 91.62 308 LEU A C 1
ATOM 2477 O O . LEU A 1 308 ? -14.320 10.647 9.427 1.00 91.62 308 LEU A O 1
ATOM 2481 N N . SER A 1 309 ? -14.874 9.413 7.611 1.00 92.56 309 SER A N 1
ATOM 2482 C CA . SER A 1 309 ? -16.080 10.179 7.260 1.00 92.56 309 SER A CA 1
ATOM 2483 C C . SER A 1 309 ? -17.148 10.045 8.348 1.00 92.56 309 SER A C 1
ATOM 2485 O O . SER A 1 309 ? -17.108 9.114 9.160 1.00 92.56 309 SER A O 1
ATOM 2487 N N . ASP A 1 310 ? -18.117 10.955 8.370 1.00 93.69 310 ASP A N 1
ATOM 2488 C CA . ASP A 1 310 ? -19.182 10.926 9.373 1.00 93.69 310 ASP A CA 1
ATOM 2489 C C . ASP A 1 310 ? -20.028 9.646 9.253 1.00 93.69 310 ASP A C 1
ATOM 2491 O O . ASP A 1 310 ? -20.379 9.031 10.263 1.00 93.69 310 ASP A O 1
ATOM 2495 N N . GLU A 1 311 ? -20.245 9.154 8.030 1.00 95.31 311 GLU A N 1
ATOM 2496 C CA . GLU A 1 311 ? -20.943 7.897 7.760 1.00 95.31 311 GLU A CA 1
ATOM 2497 C C . GLU A 1 311 ? -20.159 6.676 8.258 1.00 95.31 311 GLU A C 1
ATOM 2499 O O . GLU A 1 311 ? -20.752 5.730 8.782 1.00 95.31 311 GLU A O 1
ATOM 2504 N N . GLN A 1 312 ? -18.826 6.692 8.135 1.00 96.19 312 GLN A N 1
ATOM 2505 C CA . GLN A 1 312 ? -17.967 5.650 8.705 1.00 96.19 312 GLN A CA 1
ATOM 2506 C C . GLN A 1 312 ? -17.953 5.711 10.236 1.00 96.19 312 GLN A C 1
ATOM 2508 O O . GLN A 1 312 ? -18.036 4.666 10.880 1.00 96.19 312 GLN A O 1
ATOM 2513 N N . LYS A 1 313 ? -17.888 6.907 10.837 1.00 95.62 313 LYS A N 1
ATOM 2514 C CA . LYS A 1 313 ? -17.937 7.071 12.301 1.00 95.62 313 LYS A CA 1
ATOM 2515 C C . LYS A 1 313 ? -19.243 6.564 12.891 1.00 95.62 313 LYS A C 1
ATOM 2517 O O . LYS A 1 313 ? -19.220 5.952 13.957 1.00 95.62 313 LYS A O 1
ATOM 2522 N N . ALA A 1 314 ? -20.357 6.741 12.182 1.00 96.50 314 ALA A N 1
ATOM 2523 C CA . ALA A 1 314 ? -21.649 6.183 12.573 1.00 96.50 314 ALA A CA 1
ATOM 2524 C C . ALA A 1 314 ? -21.634 4.644 12.697 1.00 96.50 314 ALA A C 1
ATOM 2526 O O . ALA A 1 314 ? -22.457 4.086 13.419 1.00 96.50 314 ALA A O 1
ATOM 2527 N N . GLN A 1 315 ? -20.680 3.953 12.057 1.00 98.12 315 GLN A N 1
ATOM 2528 C CA . GLN A 1 315 ? -20.516 2.500 12.172 1.00 98.12 315 GLN A CA 1
ATOM 2529 C C . GLN A 1 315 ? -19.682 2.061 13.385 1.00 98.12 315 GLN A C 1
ATOM 2531 O O . GLN A 1 315 ? -19.725 0.880 13.738 1.00 98.12 315 GLN A O 1
ATOM 2536 N N . LEU A 1 316 ? -18.942 2.967 14.044 1.00 97.88 316 LEU A N 1
ATOM 2537 C CA . LEU A 1 316 ? -18.078 2.615 15.181 1.00 97.88 316 LEU A CA 1
ATOM 2538 C C . LEU A 1 316 ? -18.866 1.923 16.307 1.00 97.88 316 LEU A C 1
ATOM 2540 O O . LEU A 1 316 ? -18.476 0.816 16.684 1.00 97.88 316 LEU A O 1
ATOM 2544 N N . PRO A 1 317 ? -19.997 2.468 16.805 1.00 97.75 317 PRO A N 1
ATOM 2545 C CA . PRO A 1 317 ? -20.753 1.809 17.868 1.00 97.75 317 PRO A CA 1
ATOM 2546 C C . PRO A 1 317 ? -21.255 0.418 17.459 1.00 97.75 317 PRO A C 1
ATOM 2548 O O . PRO A 1 317 ? -21.213 -0.517 18.255 1.00 97.75 317 PRO A O 1
ATOM 2551 N N . LEU A 1 318 ? -21.673 0.235 16.199 1.00 98.25 318 LEU A N 1
ATOM 2552 C CA . LEU A 1 318 ? -22.091 -1.075 15.698 1.00 98.25 318 LEU A CA 1
ATOM 2553 C C . LEU A 1 318 ? -20.937 -2.079 15.741 1.00 98.25 318 LEU A C 1
ATOM 2555 O O . LEU A 1 318 ? -21.106 -3.169 16.287 1.00 98.25 318 LEU A O 1
ATOM 2559 N N . PHE A 1 319 ? -19.764 -1.709 15.227 1.00 98.44 319 PHE A N 1
ATOM 2560 C CA . PHE A 1 319 ? -18.587 -2.573 15.254 1.00 98.44 319 PHE A CA 1
ATOM 2561 C C . PHE A 1 319 ? -18.167 -2.923 16.690 1.00 98.44 319 PHE A C 1
ATOM 2563 O O . PHE A 1 319 ? -17.965 -4.096 17.013 1.00 98.44 319 PHE A O 1
ATOM 2570 N N . PHE A 1 320 ? -18.097 -1.924 17.578 1.00 98.12 320 PHE A N 1
ATOM 2571 C CA . PHE A 1 320 ? -17.692 -2.132 18.968 1.00 98.12 320 PHE A CA 1
ATOM 2572 C C . PHE A 1 320 ? -18.723 -2.923 19.791 1.00 98.12 320 PHE A C 1
ATOM 2574 O O . PHE A 1 320 ? -18.336 -3.637 20.714 1.00 98.12 320 PHE A O 1
ATOM 2581 N N . SER A 1 321 ? -20.008 -2.923 19.413 1.00 97.31 321 SER A N 1
ATOM 2582 C CA . SER A 1 321 ? -21.048 -3.732 20.079 1.00 97.31 321 SER A CA 1
ATOM 2583 C C . SER A 1 321 ? -20.791 -5.244 20.027 1.00 97.31 321 SER A C 1
ATOM 2585 O O . SER A 1 321 ? -21.324 -6.020 20.832 1.00 97.31 321 SER A O 1
ATOM 2587 N N . TRP A 1 322 ? -19.955 -5.690 19.088 1.00 98.19 322 TRP A N 1
ATOM 2588 C CA . TRP A 1 322 ? -19.621 -7.099 18.935 1.00 98.19 322 TRP A CA 1
ATOM 2589 C C . TRP A 1 322 ? -18.676 -7.605 20.029 1.00 98.19 322 TRP A C 1
ATOM 2591 O O . TRP A 1 322 ? -18.784 -8.772 20.415 1.00 98.19 322 TRP A O 1
ATOM 2601 N N . PHE A 1 323 ? -17.848 -6.728 20.603 1.00 97.62 323 PHE A N 1
ATOM 2602 C CA . PHE A 1 323 ? -16.897 -7.068 21.659 1.00 97.62 323 PHE A CA 1
ATOM 2603 C C . PHE A 1 323 ? -17.602 -7.113 23.020 1.00 97.62 323 PHE A C 1
ATOM 2605 O O . PHE A 1 323 ? -18.108 -6.085 23.472 1.00 97.62 323 PHE A O 1
ATOM 2612 N N . PRO A 1 324 ? -17.626 -8.263 23.723 1.00 96.19 324 PRO A N 1
ATOM 2613 C CA . PRO A 1 324 ? -18.346 -8.387 24.992 1.00 96.19 324 PRO A CA 1
ATOM 2614 C C . PRO A 1 324 ? -17.935 -7.358 26.053 1.00 96.19 324 PRO A C 1
ATOM 2616 O O . PRO A 1 324 ? -18.780 -6.909 26.816 1.00 96.19 324 PRO A O 1
ATOM 2619 N N . SER A 1 325 ? -16.659 -6.964 26.078 1.00 94.06 325 SER A N 1
ATOM 2620 C CA . SER A 1 325 ? -16.082 -6.058 27.079 1.00 94.06 325 SER A CA 1
ATOM 2621 C C . SER A 1 325 ? -16.524 -4.596 26.959 1.00 94.06 325 SER A C 1
ATOM 2623 O O . SER A 1 325 ? -16.447 -3.874 27.947 1.00 94.06 325 SER A O 1
ATOM 2625 N N . VAL A 1 326 ? -16.984 -4.158 25.782 1.00 95.06 326 VAL A N 1
ATOM 2626 C CA . VAL A 1 326 ? -17.464 -2.781 25.524 1.00 95.06 326 VAL A CA 1
ATOM 2627 C C . VAL A 1 326 ? -18.880 -2.755 24.934 1.00 95.06 326 VAL A C 1
ATOM 2629 O O . VAL A 1 326 ? -19.364 -1.714 24.490 1.00 95.06 326 VAL A O 1
ATOM 2632 N N . ARG A 1 327 ? -19.570 -3.905 24.931 1.00 95.88 327 ARG A N 1
ATOM 2633 C CA . ARG A 1 327 ? -20.874 -4.087 24.282 1.00 95.88 327 ARG A CA 1
ATOM 2634 C C . ARG A 1 327 ? -21.939 -3.146 24.824 1.00 95.88 327 ARG A C 1
ATOM 2636 O O . ARG A 1 327 ? -22.656 -2.538 24.036 1.00 95.88 327 ARG A O 1
ATOM 2643 N N . ASP A 1 328 ? -22.060 -3.048 26.142 1.00 94.50 328 ASP A N 1
ATOM 2644 C CA . ASP A 1 328 ? -23.141 -2.278 26.762 1.00 94.50 328 ASP A CA 1
ATOM 2645 C C . ASP A 1 328 ? -22.987 -0.775 26.478 1.00 94.50 328 ASP A C 1
ATOM 2647 O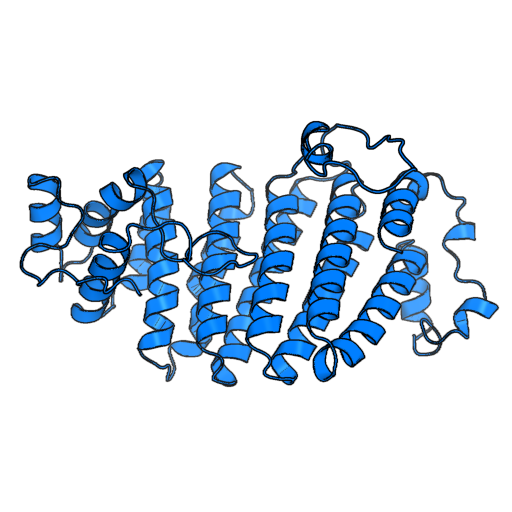 O . ASP A 1 328 ? -23.959 -0.110 26.120 1.00 94.50 328 ASP A O 1
ATOM 2651 N N . GLU A 1 329 ? -21.752 -0.262 26.521 1.00 94.31 329 GLU A N 1
ATOM 2652 C CA . GLU A 1 329 ? -21.408 1.116 26.132 1.00 94.31 329 GLU A CA 1
ATOM 2653 C C . GLU A 1 329 ? -21.735 1.387 24.659 1.00 94.31 329 GLU A C 1
ATOM 2655 O O . GLU A 1 329 ? -22.299 2.429 24.323 1.00 94.31 329 GLU A O 1
ATOM 2660 N N . ALA A 1 330 ? -21.420 0.435 23.781 1.00 95.06 330 ALA A N 1
ATOM 2661 C CA . ALA A 1 330 ? -21.701 0.502 22.351 1.00 95.06 330 ALA A CA 1
ATOM 2662 C C . ALA A 1 330 ? -23.196 0.454 22.016 1.00 95.06 330 ALA A C 1
ATOM 2664 O O . ALA A 1 330 ? -23.664 1.245 21.196 1.00 95.06 330 ALA A O 1
ATOM 2665 N N . ILE A 1 331 ? -23.968 -0.413 22.674 1.00 95.75 331 ILE A N 1
ATOM 2666 C CA . ILE A 1 331 ? -25.428 -0.469 22.513 1.00 95.75 331 ILE A CA 1
ATOM 2667 C C . ILE A 1 331 ? -26.067 0.838 22.982 1.00 95.75 331 ILE A C 1
ATOM 2669 O O . ILE A 1 331 ? -26.974 1.354 22.328 1.00 95.75 331 ILE A O 1
ATOM 2673 N N . GLU A 1 332 ? -25.598 1.397 24.094 1.00 94.75 332 GLU A N 1
ATOM 2674 C CA . GLU A 1 332 ? -26.118 2.666 24.590 1.00 94.75 332 GLU A CA 1
ATOM 2675 C C . GLU A 1 332 ? -25.735 3.840 23.671 1.00 94.75 332 GLU A C 1
ATOM 2677 O O . GLU A 1 332 ? -26.565 4.717 23.420 1.00 94.75 332 GLU A O 1
ATOM 2682 N N . ALA A 1 333 ? -24.523 3.836 23.103 1.00 94.38 333 ALA A N 1
ATOM 2683 C CA . ALA A 1 333 ? -24.106 4.812 22.098 1.00 94.38 333 ALA A CA 1
ATOM 2684 C C . ALA A 1 333 ? -24.993 4.739 20.841 1.00 94.38 333 ALA A C 1
ATOM 2686 O O . ALA A 1 333 ? -25.499 5.772 20.404 1.00 94.38 333 ALA A O 1
ATOM 2687 N N . LEU A 1 334 ? -25.290 3.531 20.339 1.00 93.56 334 LEU A N 1
ATOM 2688 C CA . LEU A 1 334 ? -26.235 3.315 19.233 1.00 93.56 334 LEU A CA 1
ATOM 2689 C C . LEU A 1 334 ? -27.626 3.880 19.541 1.00 93.56 334 LEU A C 1
ATOM 2691 O O . LEU A 1 334 ? -28.193 4.597 18.721 1.00 93.56 334 LEU A O 1
ATOM 2695 N N . ARG A 1 335 ? -28.173 3.595 20.731 1.00 93.75 335 ARG A N 1
ATOM 2696 C CA . ARG A 1 335 ? -29.500 4.088 21.146 1.00 93.75 335 ARG A CA 1
ATOM 2697 C C . ARG A 1 335 ? -29.576 5.611 21.187 1.00 93.75 335 ARG A C 1
ATOM 2699 O O . ARG A 1 335 ? -30.621 6.172 20.874 1.00 93.75 335 ARG A O 1
ATOM 2706 N N . LYS A 1 336 ? -28.486 6.269 21.584 1.00 92.94 336 LYS A N 1
ATOM 2707 C CA . LYS A 1 336 ? -28.391 7.732 21.676 1.00 92.94 336 LYS A CA 1
ATOM 2708 C C . LYS A 1 336 ? -27.937 8.404 20.378 1.00 92.94 336 LYS A C 1
ATOM 2710 O O . LYS A 1 336 ? -27.862 9.628 20.349 1.00 92.94 336 LYS A O 1
ATOM 2715 N N . GLY A 1 337 ? -27.607 7.639 19.335 1.00 91.38 337 GLY A N 1
ATOM 2716 C CA . GLY A 1 337 ? -26.998 8.174 18.114 1.00 91.38 337 GLY A CA 1
ATOM 2717 C C . GLY A 1 337 ? -25.609 8.790 18.339 1.00 91.38 337 GLY A C 1
ATOM 2718 O O . GLY A 1 337 ? -25.196 9.662 17.581 1.00 91.38 337 GLY A O 1
ATOM 2719 N N . SER A 1 338 ? -24.899 8.375 19.394 1.00 91.81 338 SER A N 1
ATOM 2720 C CA . SER A 1 338 ? -23.539 8.830 19.700 1.00 91.81 338 SER A CA 1
ATOM 2721 C C . SER A 1 338 ? -22.511 8.004 18.934 1.00 91.81 338 SER A C 1
ATOM 2723 O O . SER A 1 338 ? -22.595 6.779 18.914 1.00 91.81 338 SER A O 1
ATOM 2725 N N . ILE A 1 339 ? -21.498 8.664 18.372 1.00 92.06 339 ILE A N 1
ATOM 2726 C CA . ILE A 1 339 ? -20.324 8.008 17.768 1.00 92.06 339 ILE A CA 1
ATOM 2727 C C . ILE A 1 339 ? -19.192 7.768 18.776 1.00 92.06 339 ILE A C 1
ATOM 2729 O O . ILE A 1 339 ? -18.293 6.970 18.516 1.00 92.06 339 ILE A O 1
ATOM 2733 N N . GLU A 1 340 ? -19.230 8.451 19.921 1.00 89.62 340 GLU A N 1
ATOM 2734 C CA . GLU A 1 340 ? -18.236 8.344 20.989 1.00 89.62 340 GLU A CA 1
ATOM 2735 C C . GLU A 1 340 ? -18.674 7.313 22.041 1.00 89.62 340 GLU A C 1
ATOM 2737 O O . GLU A 1 340 ? -19.880 7.187 22.306 1.00 89.62 340 GLU A O 1
ATOM 2742 N N . PRO A 1 341 ? -17.722 6.593 22.666 1.00 85.88 341 PRO A N 1
ATOM 2743 C CA . PRO A 1 341 ? -18.033 5.707 23.776 1.00 85.88 341 PRO A CA 1
ATOM 2744 C C . PRO A 1 341 ? -18.541 6.505 24.974 1.00 85.88 341 PRO A C 1
ATOM 2746 O O . PRO A 1 341 ? -17.968 7.520 25.372 1.00 85.88 341 PRO A O 1
ATOM 2749 N N . LEU A 1 342 ? -19.628 6.025 25.568 1.00 82.62 342 LEU A N 1
ATOM 2750 C CA . LEU A 1 342 ? -20.274 6.693 26.689 1.00 82.62 342 LEU A CA 1
ATOM 2751 C C . LEU A 1 342 ? -19.575 6.360 28.008 1.00 82.62 342 LEU A C 1
ATOM 2753 O O . LEU A 1 342 ? -19.156 5.231 28.237 1.00 82.62 342 LEU A O 1
ATOM 2757 N N . GLY A 1 343 ? -19.494 7.345 28.904 1.00 72.00 343 GLY A N 1
ATOM 2758 C CA . GLY A 1 343 ? -18.909 7.160 30.235 1.00 72.00 343 GLY A CA 1
ATOM 2759 C C . GLY A 1 343 ? -17.390 7.322 30.295 1.00 72.00 343 GLY A C 1
ATOM 2760 O O . GLY A 1 343 ? -16.819 7.172 31.374 1.00 72.00 343 GLY A O 1
ATOM 2761 N N . VAL A 1 344 ? -16.740 7.690 29.186 1.00 71.38 344 VAL A N 1
ATOM 2762 C CA . VAL A 1 344 ? -15.316 8.042 29.179 1.00 71.38 344 VAL A CA 1
ATOM 2763 C C . VAL A 1 344 ? -15.125 9.530 28.910 1.00 71.38 344 VAL A C 1
ATOM 2765 O O . VAL A 1 344 ? -15.917 10.157 28.207 1.00 71.38 344 VAL A O 1
ATOM 2768 N N . LYS A 1 345 ? -14.090 10.120 29.517 1.00 72.06 345 LYS A N 1
ATOM 2769 C CA . LYS A 1 345 ? -13.755 11.528 29.291 1.00 72.06 345 LYS A CA 1
ATOM 2770 C C . LYS A 1 345 ? -13.427 11.732 27.805 1.00 72.06 345 LYS A C 1
ATOM 2772 O O . LYS A 1 345 ? -12.613 10.968 27.287 1.00 72.06 345 LYS A O 1
ATOM 2777 N N . PRO A 1 346 ? -14.005 12.751 27.145 1.00 65.44 346 PRO A N 1
ATOM 2778 C CA . PRO A 1 346 ? -13.657 13.074 25.770 1.00 65.44 346 PRO A CA 1
ATOM 2779 C C . PRO A 1 346 ? -12.151 13.292 25.642 1.00 65.44 346 PRO A C 1
ATOM 2781 O O . PRO A 1 346 ? -11.544 13.956 26.490 1.00 65.44 346 PRO A O 1
ATOM 2784 N N . ILE A 1 347 ? -11.552 12.760 24.577 1.00 72.44 347 ILE A N 1
ATOM 2785 C CA . ILE A 1 347 ? -10.197 13.153 24.202 1.00 72.44 347 ILE A CA 1
ATOM 2786 C C . ILE A 1 347 ? -10.291 14.612 23.765 1.00 72.44 347 ILE A C 1
ATOM 2788 O O . ILE A 1 347 ? -10.874 14.924 22.727 1.00 72.44 347 ILE A O 1
ATOM 2792 N N . VAL A 1 348 ? -9.728 15.514 24.569 1.00 59.25 348 VAL A N 1
ATOM 2793 C CA . VAL A 1 348 ? -9.470 16.878 24.115 1.00 59.25 348 VAL A CA 1
ATOM 2794 C C . VAL A 1 348 ? -8.375 16.751 23.072 1.00 59.25 348 VAL A C 1
ATOM 2796 O O . VAL A 1 348 ? -7.205 16.560 23.405 1.00 59.25 348 VAL A O 1
ATOM 2799 N N . VAL A 1 349 ? -8.763 16.787 21.800 1.00 57.44 349 VAL A N 1
ATOM 2800 C CA . VAL A 1 349 ? -7.804 16.963 20.717 1.00 57.44 349 VAL A CA 1
ATOM 2801 C C . VAL A 1 349 ? -7.277 18.380 20.897 1.00 57.44 349 VAL A C 1
ATOM 2803 O O . VAL A 1 349 ? -7.903 19.341 20.457 1.00 57.44 349 VAL A O 1
ATOM 2806 N N . ASN A 1 350 ? -6.178 18.525 21.640 1.00 42.00 350 ASN A N 1
ATOM 2807 C CA . ASN A 1 350 ? -5.413 19.759 21.641 1.00 42.00 350 ASN A CA 1
ATOM 2808 C C . ASN A 1 350 ? -4.919 19.915 20.208 1.00 42.00 350 ASN A C 1
ATOM 2810 O O . ASN A 1 350 ? -3.957 19.261 19.810 1.00 42.00 350 ASN A O 1
ATOM 2814 N N . ALA A 1 351 ? -5.642 20.697 19.415 1.00 37.94 351 ALA A N 1
ATOM 2815 C CA . ALA A 1 351 ? -5.112 21.186 18.163 1.00 37.94 351 ALA A CA 1
ATOM 2816 C C . ALA A 1 351 ? -3.849 21.997 18.506 1.00 37.94 351 ALA A C 1
ATOM 2818 O O . ALA A 1 351 ? -3.949 22.900 19.345 1.00 37.94 351 ALA A O 1
ATOM 2819 N N . PRO A 1 352 ? -2.668 21.663 17.959 1.00 41.44 352 PRO A N 1
ATOM 2820 C CA . PRO A 1 352 ? -1.670 22.690 17.71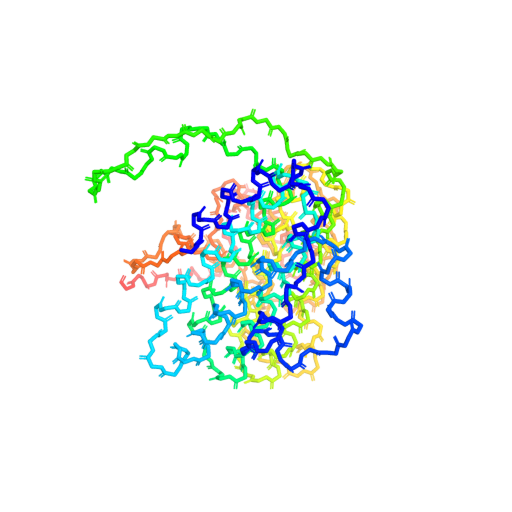8 1.00 41.44 352 PRO A CA 1
ATOM 2821 C C . PRO A 1 352 ? -2.189 23.702 16.690 1.00 41.44 352 PRO A C 1
ATOM 2823 O O . PRO A 1 352 ? -2.940 23.287 15.772 1.00 41.44 352 PRO A O 1
#

pLDDT: mean 86.44, std 17.07, range [29.5, 98.75]

Solvent-accessible surface area (backbone atoms only — not comparable to full-atom values): 19506 Å² total; per-residue (Å²): 108,55,68,58,54,40,58,44,61,79,48,52,91,77,55,60,76,72,71,35,51,81,50,72,78,56,40,68,31,90,79,37,56,84,56,53,74,67,58,51,50,51,28,33,77,60,56,35,51,66,61,48,42,54,52,46,53,45,50,54,52,33,60,55,13,67,78,77,38,56,70,55,37,52,55,47,38,50,42,41,31,55,43,24,51,43,22,47,45,65,38,35,58,64,51,24,53,46,33,54,53,48,51,54,51,53,48,50,53,29,57,73,69,68,37,64,72,62,38,53,53,49,52,50,40,52,40,50,42,26,41,42,36,51,67,51,63,54,69,55,79,68,76,71,63,77,68,81,85,88,73,101,74,85,87,88,88,78,87,79,57,71,43,40,69,61,64,68,64,36,31,48,49,23,46,48,50,39,48,51,45,32,57,47,20,39,54,34,43,78,69,69,41,38,70,56,32,27,51,41,32,42,44,34,36,47,45,28,50,53,23,53,76,72,64,41,94,54,26,69,59,32,47,55,43,46,78,50,36,54,65,70,39,77,84,77,51,61,72,69,42,58,49,44,34,50,45,33,48,52,52,48,28,18,54,26,46,70,70,69,38,49,74,61,25,49,52,52,49,64,72,53,67,83,61,54,59,70,57,53,53,50,48,46,40,54,46,47,58,49,80,59,49,54,62,96,63,93,58,96,75,61,55,43,88,70,46,55,56,72,70,33,35,65,30,44,22,63,63,43,37,71,41,81,83,48,18,70,40,15,50,51,14,54,75,69,72,39,47,48,66,60,96,57,83,78,76,79,79,77,75,130

Radius of gyration: 22.56 Å; Cα contacts (8 Å, |Δi|>4): 432; chains: 1; bounding box: 59×42×65 Å

Nearest PDB structures (foldseek):
  7rdr-assembly1_A  TM=4.504E-01  e=3.234E-03  unidentified
  5cwm-assembly1_A  TM=4.379E-01  e=1.810E-01  synthetic construct
  3s4w-assembly1_B  TM=1.983E-01  e=2.778E-01  Mus musculus
  8jau-assembly1_A  TM=1.816E-01  e=2.688E+00  Homo sapiens

Secondary structure (DSSP, 8-state):
-HHHHHHHHHHHTTS-GGGGSPPHHHHTSTTTTTS-HHHHHHHHHTT-HHHHHHHHHHHHHHHHHHHH-HHHHHHHHHHHHHHHHHHHHTT-HHHHHHHHHHHHHHHHHHHHTT-HHHHHHHHHHHHHHHHHHHHT----GGGGTTS----S--------SS-SS-HHHHHHHHHHHHHHHHHHHHHHHHTT-HHHHHHHHHHHHHHHHHHHHTT-TTHHHHHHHHHTSSTTTTTT--HHHHHHHHHHHHHHHHHHHHTT-HHHHHHHHHHSTT--HHHHHHHHHHHHH---SS-SS--TT-S-TT---HHHHTTHHHHHTTSTTTHHHHHHHHHHT-SSPTTS--------

Sequence (352 aa):
MCNFAIYYGDTKAGMVQSWHSIPEWNRQSPDFVSLSDEAIEDLRGRGTWLEWKILRQYQMLYGEGLERMKDLCYLIAINTRRLGEAAARHGDLPALDLAIKFFNTYLRATINGNDIRTCYNILHQYRQLGESVIEHTDTDPNDIVSDQPMSMTSTMTVAVGRPAGDLIELERRGLEIAKYMRYYSGIVFAKGMVFITEVIAHDVGSLCAKAFHIKSNFHKDLLETFLRVDDSAEGGGSETTLRGVRRAQVKLACTYLLHGAEVHARRIHADMRNEPVERLRGIWQELAALRTREFWEVNDRGSNFDYLSDEQKAQLPLFFSWFPSVRDEAIEALRKGSIEPLGVKPIVVNAP

Foldseek 3Di:
DLVVLLVCLVCQVVDDLCQLQDDPVNCVDPLHVPDDPVVNVVSSVLSNSVLSSVLSVLLVVLLVCLVPNLVSLLVSLLSLLSSLLSCQLQQSLVSVVVSLVSLLVSLVSCLVVVPLVSNLSSLLSLLVSLLCLLLQDQPDPCVVVPPDDDDPDDDDDDDGDGRPHDSLSSNVVSLVSLLSLLVVLLVCQVVVVLVSLLSSLLSLLVSLLSCVVNVHPCNVVSLVSSLNSCVNQPVPHDPVSVLSNLLSLLLSLLSCVLVVNNVSNVVSCVSCQPPDLVSLLVSLLVLLQDDDQADPDDDPNGGDSSHDDPSSLLCSLVSSCVHPSQNVQSVVCNVVSHSHRPPDDHPPPPDD

Mean predicted aligned error: 7.44 Å